Protein AF-Q4N112-F1 (afdb_monomer)

Sequence (250 aa):
MSFVDTLLSTSRLVQRRVKLCTCTGLERQLLNELESLSLKFNLVSRGKSYVDILTGLDTIWSIIQNSRICRQLYIHVLDPFDAENPKHFVNRLNQADWASFIPFSHKLPPPTIKVLSSNSKLYHTGMVRNMVERVINSHCYRYKKMQGDELPSFMKNRGYIPLCPKITVDINNNNCQVLADASGDLSERPWNKLSIMDDRMVSSASSAVIQELITGDALSDSSQTIFFLSLKTKMQFIQIKQIRNLGMLK

Structure (mmCIF, N/CA/C/O backbone):
data_AF-Q4N112-F1
#
_entry.id   AF-Q4N112-F1
#
loop_
_atom_site.group_PDB
_atom_site.id
_atom_site.type_symbol
_atom_site.label_atom_id
_atom_site.label_alt_id
_atom_site.label_comp_id
_atom_site.label_asym_id
_atom_site.label_entity_id
_atom_site.label_seq_id
_atom_site.pdbx_PDB_ins_code
_atom_site.Cartn_x
_atom_site.Cartn_y
_atom_site.Cartn_z
_atom_site.occupancy
_atom_site.B_iso_or_equiv
_atom_site.auth_seq_id
_atom_site.auth_comp_id
_atom_site.auth_asym_id
_atom_site.auth_atom_id
_atom_site.pdbx_PDB_model_num
ATOM 1 N N . MET A 1 1 ? -30.011 7.097 17.296 1.00 44.25 1 MET A N 1
ATOM 2 C CA . MET A 1 1 ? -28.828 6.587 16.570 1.00 44.25 1 MET A CA 1
ATOM 3 C C . MET A 1 1 ? -27.962 7.774 16.216 1.00 44.25 1 MET A C 1
ATOM 5 O O . MET A 1 1 ? -28.463 8.683 15.565 1.00 44.25 1 MET A O 1
ATOM 9 N N . SER A 1 2 ? -26.731 7.832 16.721 1.00 49.22 2 SER A N 1
ATOM 10 C CA . SER A 1 2 ? -25.834 8.946 16.411 1.00 49.22 2 SER A CA 1
ATOM 11 C C . SER A 1 2 ? -25.287 8.803 14.985 1.00 49.22 2 SER A C 1
ATOM 13 O O . SER A 1 2 ? -25.145 7.694 14.477 1.00 49.22 2 SER A O 1
ATOM 15 N N . PHE A 1 3 ? -24.946 9.914 14.329 1.00 43.59 3 PHE A N 1
ATOM 16 C CA . PHE A 1 3 ? -24.266 9.914 13.023 1.00 43.59 3 PHE A CA 1
ATOM 17 C C . PHE A 1 3 ? -22.982 9.059 13.030 1.00 43.59 3 PHE A C 1
ATOM 19 O O . PHE A 1 3 ? -22.629 8.440 12.028 1.00 43.59 3 PHE A O 1
ATOM 26 N N . VAL A 1 4 ? -22.323 8.973 14.190 1.00 49.78 4 VAL A N 1
ATOM 27 C CA . VAL A 1 4 ? -21.153 8.122 14.428 1.00 49.78 4 VAL A CA 1
ATOM 28 C C . VAL A 1 4 ? -21.524 6.640 14.363 1.00 49.78 4 VAL A C 1
ATOM 30 O O . VAL A 1 4 ? -20.800 5.877 13.736 1.00 49.78 4 VAL A O 1
ATOM 33 N N . ASP A 1 5 ? -22.670 6.237 14.915 1.00 36.91 5 ASP A N 1
ATOM 34 C CA . ASP A 1 5 ? -23.149 4.851 14.827 1.00 36.91 5 ASP A CA 1
ATOM 35 C C . ASP A 1 5 ? -23.453 4.466 13.377 1.00 36.91 5 ASP A C 1
ATOM 37 O O . ASP A 1 5 ? -23.119 3.363 12.952 1.00 36.91 5 ASP A O 1
ATOM 41 N N . THR A 1 6 ? -24.012 5.383 12.582 1.00 43.91 6 THR A N 1
ATOM 42 C CA . THR A 1 6 ? -24.278 5.156 11.154 1.00 43.91 6 THR A CA 1
ATOM 43 C C . THR A 1 6 ? -22.984 5.058 10.339 1.00 43.91 6 THR A C 1
ATOM 45 O O . THR A 1 6 ? -22.871 4.169 9.498 1.00 43.91 6 THR A O 1
ATOM 48 N N . LEU A 1 7 ? -21.982 5.905 10.615 1.00 50.12 7 LEU A N 1
ATOM 49 C CA . LEU A 1 7 ? -20.660 5.848 9.971 1.00 50.12 7 LEU A CA 1
ATOM 50 C C . LEU A 1 7 ? -19.848 4.609 10.369 1.00 50.12 7 LEU A C 1
ATOM 52 O O . LEU A 1 7 ? -19.175 4.015 9.531 1.00 50.12 7 LEU A O 1
ATOM 56 N N . LEU A 1 8 ? -19.906 4.196 11.635 1.00 46.56 8 LEU A N 1
ATOM 57 C CA . LEU A 1 8 ? -19.275 2.961 12.102 1.00 46.56 8 LEU A CA 1
ATOM 58 C C . LEU A 1 8 ? -19.977 1.730 11.515 1.00 46.56 8 LEU A C 1
ATOM 60 O O . LEU A 1 8 ? -19.317 0.757 11.157 1.00 46.56 8 LEU A O 1
ATOM 64 N N . SER A 1 9 ? -21.299 1.786 11.348 1.00 43.44 9 SER A N 1
ATOM 65 C CA . SER A 1 9 ? -22.075 0.709 10.722 1.00 43.44 9 SER A CA 1
ATOM 66 C C . SER A 1 9 ? -21.781 0.570 9.226 1.00 43.44 9 SER A C 1
ATOM 68 O O . SER A 1 9 ? -21.636 -0.550 8.744 1.00 43.44 9 SER A O 1
ATOM 70 N N . THR A 1 10 ? -21.623 1.672 8.483 1.00 52.41 10 THR A N 1
ATOM 71 C CA . THR A 1 10 ? -21.215 1.625 7.067 1.00 52.41 10 THR A CA 1
ATOM 72 C C . THR A 1 10 ? -19.742 1.249 6.902 1.00 52.41 10 THR A C 1
ATOM 74 O O . THR A 1 10 ? -19.412 0.455 6.026 1.00 52.41 10 THR A O 1
ATOM 77 N N . SER A 1 11 ? -18.863 1.725 7.788 1.00 52.88 11 SER A N 1
ATOM 78 C CA . SER A 1 11 ? -17.439 1.354 7.859 1.00 52.88 11 SER A CA 1
ATOM 79 C C . SER A 1 11 ? -17.220 -0.160 8.013 1.00 52.88 11 SER A C 1
ATOM 81 O O . SER A 1 11 ? -16.341 -0.730 7.365 1.00 52.88 11 SER A O 1
ATOM 83 N N . ARG A 1 12 ? -18.070 -0.841 8.795 1.00 54.72 12 ARG A N 1
ATOM 84 C CA . ARG A 1 12 ? -18.035 -2.306 8.978 1.00 54.72 12 ARG A CA 1
ATOM 85 C C . ARG A 1 12 ? -18.360 -3.108 7.717 1.00 54.72 12 ARG A C 1
ATOM 87 O O . ARG A 1 12 ? -17.959 -4.265 7.626 1.00 54.72 12 ARG A O 1
ATOM 94 N N . LEU A 1 13 ? -19.073 -2.515 6.760 1.00 63.97 13 LEU A N 1
ATOM 95 C CA . LEU A 1 13 ? -19.434 -3.161 5.494 1.00 63.97 13 LEU A CA 1
ATOM 96 C C . LEU A 1 13 ? -18.374 -2.952 4.406 1.00 63.97 13 LEU A C 1
ATOM 98 O O . LEU A 1 13 ? -18.312 -3.728 3.453 1.00 63.97 13 LEU A O 1
ATOM 102 N N . VAL A 1 14 ? -17.528 -1.927 4.539 1.00 78.88 14 VAL A N 1
ATOM 103 C CA . VAL A 1 14 ? -16.486 -1.635 3.552 1.00 78.88 14 VAL A CA 1
ATOM 104 C C . VAL A 1 14 ? -15.296 -2.555 3.787 1.00 78.88 14 VAL A C 1
ATOM 106 O O . VAL A 1 14 ? -14.465 -2.334 4.670 1.00 78.88 14 VAL A O 1
ATOM 109 N N . GLN A 1 15 ? -15.194 -3.584 2.952 1.00 89.25 15 GLN A N 1
ATOM 110 C CA . GLN A 1 15 ? -13.982 -4.384 2.866 1.00 89.25 15 GLN A CA 1
ATOM 111 C C . GLN A 1 15 ? -12.907 -3.630 2.080 1.00 89.25 15 GLN A C 1
ATOM 113 O O . GLN A 1 15 ? -13.176 -2.981 1.068 1.00 89.25 15 GLN A O 1
ATOM 118 N N . ARG A 1 16 ? -11.669 -3.717 2.553 1.00 92.06 16 ARG A N 1
ATOM 119 C CA . ARG A 1 16 ? -10.483 -3.161 1.910 1.00 92.06 16 ARG A CA 1
ATOM 120 C C . ARG A 1 16 ? -9.513 -4.294 1.620 1.00 92.06 16 ARG A C 1
ATOM 122 O O . ARG A 1 16 ? -9.333 -5.194 2.443 1.00 92.06 16 ARG A O 1
ATOM 129 N N . ARG A 1 17 ? -8.882 -4.245 0.448 1.00 95.56 17 ARG A N 1
ATOM 130 C CA . ARG A 1 17 ? -7.749 -5.112 0.133 1.00 95.56 17 ARG A CA 1
ATOM 131 C C . ARG A 1 17 ? -6.506 -4.548 0.815 1.00 95.56 17 ARG A C 1
ATOM 133 O O . ARG A 1 17 ? -6.175 -3.374 0.649 1.00 95.56 17 ARG A O 1
ATOM 140 N N . VAL A 1 18 ? -5.834 -5.385 1.588 1.00 96.31 18 VAL A N 1
ATOM 141 C CA . VAL A 1 18 ? -4.743 -5.008 2.481 1.00 96.31 18 VAL A CA 1
ATOM 142 C C . VAL A 1 18 ? -3.553 -5.911 2.219 1.00 96.31 18 VAL A C 1
ATOM 144 O O . VAL A 1 18 ? -3.703 -7.129 2.205 1.00 96.31 18 VAL A O 1
ATOM 147 N N . LYS A 1 19 ? -2.378 -5.309 2.054 1.00 97.31 19 LYS A N 1
ATOM 148 C CA . LYS A 1 19 ? -1.097 -5.997 1.916 1.00 97.31 19 LYS A CA 1
ATOM 149 C C . LYS A 1 19 ? -0.356 -5.949 3.244 1.00 97.31 19 LYS A C 1
ATOM 151 O O . LYS A 1 19 ? 0.023 -4.876 3.716 1.00 97.31 19 LYS A O 1
ATOM 156 N N . LEU A 1 20 ? -0.167 -7.117 3.841 1.00 96.88 20 LEU A N 1
ATOM 157 C CA . LEU A 1 20 ? 0.557 -7.321 5.088 1.00 96.88 20 LEU A CA 1
ATOM 158 C C . LEU A 1 20 ? 1.980 -7.764 4.768 1.00 96.88 20 LEU A C 1
ATOM 160 O O . LEU A 1 20 ? 2.193 -8.855 4.242 1.00 96.88 20 LEU A O 1
ATOM 164 N N . CYS A 1 21 ? 2.958 -6.924 5.079 1.00 96.25 21 CYS A N 1
ATOM 165 C CA . CYS A 1 21 ? 4.369 -7.220 4.883 1.00 96.25 21 CYS A CA 1
ATOM 166 C C . CYS A 1 21 ? 4.941 -7.937 6.110 1.00 96.25 21 CYS A C 1
ATOM 168 O O . CYS A 1 21 ? 4.671 -7.564 7.251 1.00 96.25 21 CYS A O 1
ATOM 170 N N . THR A 1 22 ? 5.795 -8.929 5.886 1.00 94.88 22 THR A N 1
ATOM 171 C CA . THR A 1 22 ? 6.522 -9.656 6.934 1.00 94.88 22 THR A CA 1
ATOM 172 C C . THR A 1 22 ? 7.940 -9.997 6.464 1.00 94.88 22 THR A C 1
ATOM 174 O O . THR A 1 22 ? 8.375 -9.536 5.411 1.00 94.88 22 THR A O 1
ATOM 177 N N . CYS A 1 23 ? 8.721 -10.741 7.244 1.00 91.94 23 CYS A N 1
ATOM 178 C CA . CYS A 1 23 ? 10.005 -11.256 6.770 1.00 91.94 23 CYS A CA 1
ATOM 179 C C . CYS A 1 23 ? 9.777 -12.399 5.773 1.00 91.94 23 CYS A C 1
ATOM 181 O O . CYS A 1 23 ? 8.796 -13.132 5.866 1.00 91.94 23 CYS A O 1
ATOM 183 N N . THR A 1 24 ? 10.698 -12.571 4.823 1.00 92.19 24 THR A N 1
ATOM 184 C CA . THR A 1 24 ? 10.638 -13.716 3.900 1.00 92.19 24 THR A CA 1
ATOM 185 C C . THR A 1 24 ? 10.607 -15.022 4.696 1.00 92.19 24 THR A C 1
ATOM 187 O O . THR A 1 24 ? 11.461 -15.221 5.557 1.00 92.19 24 THR A O 1
ATOM 190 N N . GLY A 1 25 ? 9.652 -15.902 4.392 1.00 91.75 25 GLY A N 1
ATOM 191 C CA . GLY A 1 25 ? 9.504 -17.206 5.042 1.00 91.75 25 GLY A CA 1
ATOM 192 C C . GLY A 1 25 ? 8.595 -17.216 6.274 1.00 91.75 25 GLY A C 1
ATOM 193 O O . GLY A 1 25 ? 8.355 -18.293 6.812 1.00 91.75 25 GLY A O 1
ATOM 194 N N . LEU A 1 26 ? 8.078 -16.060 6.717 1.00 93.94 26 LEU A N 1
ATOM 195 C CA . LEU A 1 26 ? 7.145 -15.956 7.852 1.00 93.94 26 LEU A CA 1
ATOM 196 C C . LEU A 1 26 ? 5.676 -15.811 7.431 1.00 93.94 26 LEU A C 1
ATOM 198 O O . LEU A 1 26 ? 4.805 -15.542 8.256 1.00 93.94 26 LEU A O 1
ATOM 202 N N . GLU A 1 27 ? 5.370 -15.957 6.143 1.00 95.38 27 GLU A N 1
ATOM 203 C CA . GLU A 1 27 ? 4.033 -15.708 5.604 1.00 95.38 27 GLU A CA 1
ATOM 204 C C . GLU A 1 27 ? 3.003 -16.697 6.163 1.00 95.38 27 GLU A C 1
ATOM 206 O O . GLU A 1 27 ? 1.849 -16.337 6.386 1.00 95.38 27 GLU A O 1
ATOM 211 N N . ARG A 1 28 ? 3.421 -17.944 6.422 1.00 93.25 28 ARG A N 1
ATOM 212 C CA . ARG A 1 28 ? 2.565 -18.964 7.043 1.00 93.25 28 ARG A CA 1
ATOM 213 C C . ARG A 1 28 ? 2.283 -18.633 8.506 1.00 93.25 28 ARG A C 1
ATOM 215 O O . ARG A 1 28 ? 1.139 -18.717 8.932 1.00 93.25 28 ARG A O 1
ATOM 222 N N . GLN A 1 29 ? 3.303 -18.243 9.260 1.00 93.38 29 GLN A N 1
ATOM 223 C CA . GLN A 1 29 ? 3.165 -17.892 10.670 1.00 93.38 29 GLN A CA 1
ATOM 224 C C . GLN A 1 29 ? 2.305 -16.638 10.834 1.00 93.38 29 GLN A C 1
ATOM 226 O O . GLN A 1 29 ? 1.481 -16.590 11.741 1.00 93.38 29 GLN A O 1
ATOM 231 N N . LEU A 1 30 ? 2.423 -15.669 9.918 1.00 94.44 30 LEU A N 1
ATOM 232 C CA . LEU A 1 30 ? 1.521 -14.522 9.877 1.00 94.44 30 LEU A CA 1
ATOM 233 C C . LEU A 1 30 ? 0.066 -14.971 9.701 1.00 94.44 30 LEU A C 1
ATOM 235 O O . LEU A 1 30 ? -0.790 -14.532 10.454 1.00 94.44 30 LEU A O 1
ATOM 239 N N . LEU A 1 31 ? -0.226 -15.867 8.752 1.00 93.81 31 LEU A N 1
ATOM 240 C CA . LEU A 1 31 ? -1.585 -16.391 8.566 1.00 93.81 31 LEU A CA 1
ATOM 241 C C . LEU A 1 31 ? -2.109 -17.108 9.818 1.00 93.81 31 LEU A C 1
ATOM 243 O O . LEU A 1 31 ? -3.214 -16.807 10.261 1.00 93.81 31 LEU A O 1
ATOM 247 N N . ASN A 1 32 ? -1.293 -17.968 10.433 1.00 92.00 32 ASN A N 1
ATOM 248 C CA . ASN A 1 32 ? -1.647 -18.640 11.685 1.00 92.00 32 ASN A CA 1
ATOM 249 C C . ASN A 1 32 ? -1.926 -17.630 12.816 1.00 92.00 32 ASN A C 1
ATOM 251 O O . ASN A 1 32 ? -2.848 -17.816 13.607 1.00 92.00 32 ASN A O 1
ATOM 255 N N . GLU A 1 33 ? -1.143 -16.547 12.904 1.00 92.31 33 GLU A N 1
ATOM 256 C CA . GLU A 1 33 ? -1.384 -15.458 13.855 1.00 92.31 33 GLU A CA 1
ATOM 257 C C . GLU A 1 33 ? -2.741 -14.789 13.589 1.00 92.31 33 GLU A C 1
ATOM 259 O O . GLU A 1 33 ? -3.530 -14.626 14.520 1.00 92.31 33 GLU A O 1
ATOM 264 N N . LEU A 1 34 ? -3.060 -14.459 12.334 1.00 92.31 34 LEU A N 1
ATOM 265 C CA . LEU A 1 34 ? -4.346 -13.850 11.977 1.00 92.31 34 LEU A CA 1
ATOM 266 C C . LEU A 1 34 ? -5.540 -14.755 12.315 1.00 92.31 34 LEU A C 1
ATOM 268 O O . LEU A 1 34 ? -6.551 -14.269 12.825 1.00 92.31 34 LEU A O 1
ATOM 272 N N . GLU A 1 35 ? -5.416 -16.060 12.069 1.00 90.06 35 GLU A N 1
ATOM 273 C CA . GLU A 1 35 ? -6.422 -17.061 12.439 1.00 90.06 35 GLU A CA 1
ATOM 274 C C . GLU A 1 35 ? -6.573 -17.164 13.963 1.00 90.06 35 GLU A C 1
ATOM 276 O O . GLU A 1 35 ? -7.692 -17.163 14.475 1.00 90.06 35 GLU A O 1
ATOM 281 N N . SER A 1 36 ? -5.462 -17.154 14.710 1.00 86.31 36 SER A N 1
ATOM 282 C CA . SER A 1 36 ? -5.480 -17.192 16.181 1.00 86.31 36 SER A CA 1
ATOM 283 C C . SER A 1 36 ? -6.151 -15.965 16.810 1.00 86.31 36 SER A C 1
ATOM 285 O O . SER A 1 36 ? -6.804 -16.068 17.848 1.00 86.31 36 SER A O 1
ATOM 287 N N . LEU A 1 37 ? -6.065 -14.809 16.144 1.00 81.62 37 LEU A N 1
ATOM 288 C CA . LEU A 1 37 ? -6.761 -13.581 16.530 1.00 81.62 37 LEU A CA 1
ATOM 289 C C . LEU A 1 37 ? -8.265 -13.618 16.185 1.00 81.62 37 LEU A C 1
ATOM 291 O O . LEU A 1 37 ? -8.964 -12.629 16.406 1.00 81.62 37 LEU A O 1
ATOM 295 N N . SER A 1 38 ? -8.773 -14.745 15.662 1.00 77.75 38 SER A N 1
ATOM 296 C CA . SER A 1 38 ? -10.173 -14.956 15.259 1.00 77.75 38 SER A CA 1
ATOM 297 C C . SER A 1 38 ? -10.681 -13.883 14.291 1.00 77.75 38 SER A C 1
ATOM 299 O O . SER A 1 38 ? -11.842 -13.463 14.329 1.00 77.75 38 SER A O 1
ATOM 301 N N . LEU A 1 39 ? -9.787 -13.397 13.430 1.00 78.75 39 LEU A N 1
ATOM 302 C CA . LEU A 1 39 ? -10.082 -12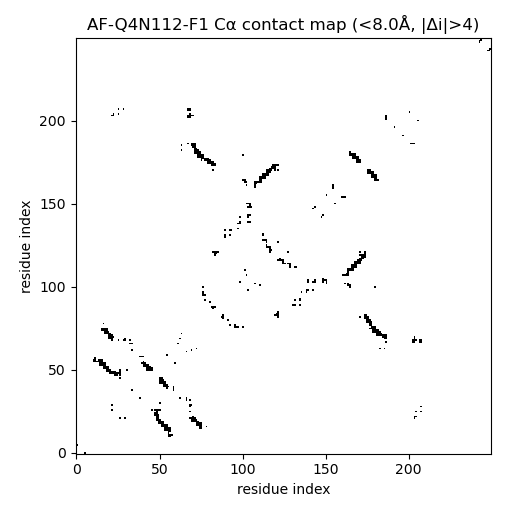.320 12.500 1.00 78.75 39 LEU A CA 1
ATOM 303 C C . LEU A 1 39 ? -10.813 -12.865 11.276 1.00 78.75 39 LEU A C 1
ATOM 305 O O . LEU A 1 39 ? -10.413 -13.860 10.681 1.00 78.75 39 LEU A O 1
ATOM 309 N N . LYS A 1 40 ? -11.877 -12.175 10.857 1.00 87.31 40 LYS A N 1
ATOM 310 C CA . LYS A 1 40 ? -12.573 -12.488 9.606 1.00 87.31 40 LYS A CA 1
ATOM 311 C C . LYS A 1 40 ? -11.824 -11.846 8.442 1.00 87.31 40 LYS A C 1
ATOM 313 O O . LYS A 1 40 ? -11.823 -10.622 8.291 1.00 87.31 40 LYS A O 1
ATOM 318 N N . PHE A 1 41 ? -11.197 -12.662 7.606 1.00 91.75 41 PHE A N 1
ATOM 319 C CA . PHE A 1 41 ? -10.522 -12.201 6.398 1.00 91.75 41 PHE A CA 1
ATOM 320 C C . PHE A 1 41 ? -10.631 -13.240 5.284 1.00 91.75 41 PHE A C 1
ATOM 322 O O . PHE A 1 41 ? -10.757 -14.432 5.546 1.00 91.75 41 PHE A O 1
ATOM 329 N N . ASN A 1 42 ? -10.551 -12.774 4.039 1.00 93.69 42 ASN A N 1
ATOM 330 C CA . ASN A 1 42 ? -10.395 -13.638 2.874 1.00 93.69 42 ASN A CA 1
ATOM 331 C C . ASN A 1 42 ? -8.971 -13.489 2.344 1.00 93.69 42 ASN A C 1
ATOM 333 O O . ASN A 1 42 ? -8.532 -12.372 2.063 1.00 93.69 42 ASN A O 1
ATOM 337 N N . LEU A 1 43 ? -8.246 -14.596 2.199 1.00 95.56 43 LEU A N 1
ATOM 338 C CA . LEU A 1 43 ? -6.930 -14.590 1.565 1.00 95.56 43 LEU A CA 1
ATOM 339 C C . LEU A 1 43 ? -7.085 -14.307 0.064 1.00 95.56 43 LEU A C 1
ATOM 341 O O . LEU A 1 43 ? -7.796 -15.028 -0.629 1.00 95.56 43 LEU A O 1
ATOM 345 N N . VAL A 1 44 ? -6.413 -13.268 -0.436 1.00 95.38 44 VAL A N 1
ATOM 346 C CA . VAL A 1 44 ? -6.443 -12.881 -1.857 1.00 95.38 44 VAL A CA 1
ATOM 347 C C . VAL A 1 44 ? -5.221 -13.427 -2.581 1.00 95.38 44 VAL A C 1
ATOM 349 O O . VAL A 1 44 ? -5.337 -14.061 -3.625 1.00 95.38 44 VAL A O 1
ATOM 352 N N . SER A 1 45 ? -4.032 -13.185 -2.031 1.00 94.25 45 SER A N 1
ATOM 353 C CA . SER A 1 45 ? -2.787 -13.714 -2.586 1.00 94.25 45 SER A CA 1
ATOM 354 C C . SER A 1 45 ? -1.692 -13.778 -1.532 1.00 94.25 45 SER A C 1
ATOM 356 O O . SER A 1 45 ? -1.743 -13.091 -0.517 1.00 94.25 45 SER A O 1
ATOM 358 N N . ARG A 1 46 ? -0.668 -14.586 -1.789 1.00 93.94 46 ARG A N 1
ATOM 359 C CA . ARG A 1 46 ? 0.541 -14.672 -0.970 1.00 93.94 46 ARG A CA 1
ATOM 360 C C . ARG A 1 46 ? 1.747 -14.568 -1.886 1.00 93.94 46 ARG A C 1
ATOM 362 O O . ARG A 1 46 ? 1.777 -15.221 -2.927 1.00 93.94 46 ARG A O 1
ATOM 369 N N . GLY A 1 47 ? 2.743 -13.794 -1.484 1.00 91.31 47 GLY A N 1
ATOM 370 C CA . GLY A 1 47 ? 4.012 -13.720 -2.193 1.00 91.31 47 GLY A CA 1
ATOM 371 C C . GLY A 1 47 ? 5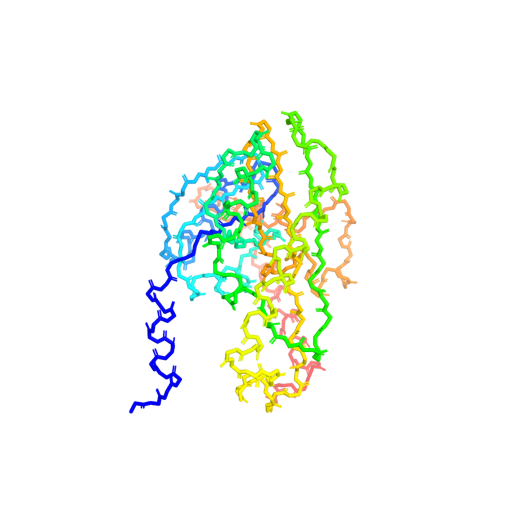.187 -13.733 -1.233 1.00 91.31 47 GLY A C 1
ATOM 372 O O . GLY A 1 47 ? 5.031 -13.938 -0.033 1.00 91.31 47 GLY A O 1
ATOM 373 N N . LYS A 1 48 ? 6.387 -13.520 -1.768 1.00 92.62 48 LYS A N 1
ATOM 374 C CA . LYS A 1 48 ? 7.591 -13.439 -0.943 1.00 92.62 48 LYS A CA 1
ATOM 375 C C . LYS A 1 48 ? 7.474 -12.235 -0.012 1.00 92.62 48 LYS A C 1
ATOM 377 O O . LYS A 1 48 ? 7.332 -11.114 -0.497 1.00 92.62 48 LYS A O 1
ATOM 382 N N . SER A 1 49 ? 7.577 -12.450 1.294 1.00 93.81 49 SER A N 1
ATOM 383 C CA . SER A 1 49 ? 7.496 -11.442 2.359 1.00 93.81 49 SER A CA 1
ATOM 384 C C . SER A 1 49 ? 6.166 -10.687 2.484 1.00 93.81 49 SER A C 1
ATOM 386 O O . SER A 1 49 ? 6.128 -9.641 3.132 1.00 93.81 49 SER A O 1
ATOM 388 N N . TYR A 1 50 ? 5.067 -11.180 1.900 1.00 96.06 50 TYR A N 1
ATOM 389 C CA . TYR A 1 50 ? 3.761 -10.546 2.095 1.00 96.06 50 TYR A CA 1
ATOM 390 C C . TYR A 1 50 ? 2.566 -11.496 1.956 1.00 96.06 50 TYR A C 1
ATOM 392 O O . TYR A 1 50 ? 2.621 -12.527 1.280 1.00 96.06 50 TYR A O 1
ATOM 400 N N . VAL A 1 51 ? 1.454 -11.077 2.555 1.00 97.06 51 VAL A N 1
ATOM 401 C CA . VAL A 1 51 ? 0.127 -11.681 2.423 1.00 97.06 51 VAL A CA 1
ATOM 402 C C . VAL A 1 51 ? -0.877 -10.579 2.082 1.00 97.06 51 VAL A C 1
ATOM 404 O O . VAL A 1 51 ? -0.966 -9.587 2.800 1.00 97.06 51 VAL A O 1
ATOM 407 N N . ASP A 1 52 ? -1.645 -10.759 1.011 1.00 96.69 52 ASP A N 1
ATOM 408 C CA . ASP A 1 52 ? -2.768 -9.888 0.663 1.00 96.69 52 ASP A CA 1
ATOM 409 C C . ASP A 1 52 ? -4.073 -10.511 1.153 1.00 96.69 52 ASP A C 1
ATOM 411 O O . ASP A 1 52 ? -4.405 -11.645 0.795 1.00 96.69 52 ASP A O 1
ATOM 415 N N . ILE A 1 53 ? -4.850 -9.742 1.906 1.00 96.31 53 ILE A N 1
ATOM 416 C CA . ILE A 1 53 ? -6.160 -10.146 2.414 1.00 96.31 53 ILE A CA 1
ATOM 417 C C . ILE A 1 53 ? -7.230 -9.119 2.049 1.00 96.31 53 ILE A C 1
ATOM 419 O O . ILE A 1 53 ? -6.943 -7.942 1.838 1.00 96.31 53 ILE A O 1
ATOM 423 N N . LEU A 1 54 ? -8.481 -9.557 2.012 1.00 95.44 54 LEU A N 1
ATOM 424 C CA . LEU A 1 54 ? -9.657 -8.700 1.944 1.00 95.44 54 LEU A CA 1
ATOM 425 C C . LEU A 1 54 ? -10.357 -8.745 3.302 1.00 95.44 54 LEU A C 1
ATOM 427 O O . LEU A 1 54 ? -10.729 -9.822 3.777 1.00 95.44 54 LEU A O 1
ATOM 431 N N . THR A 1 55 ? -10.494 -7.592 3.956 1.00 93.56 55 THR A N 1
ATOM 432 C CA . THR A 1 55 ? -11.039 -7.528 5.317 1.00 93.56 55 THR A CA 1
ATOM 433 C C . THR A 1 55 ? -11.630 -6.155 5.659 1.00 93.56 55 THR A C 1
ATOM 435 O O . THR A 1 55 ? -11.451 -5.194 4.914 1.00 93.56 55 THR A O 1
ATOM 438 N N . GLY A 1 56 ? -12.375 -6.062 6.762 1.00 91.38 56 GLY A N 1
ATOM 439 C CA . GLY A 1 56 ? -12.986 -4.821 7.247 1.00 91.38 56 GLY A CA 1
ATOM 440 C C . GLY A 1 56 ? -12.054 -3.985 8.131 1.00 91.38 56 GLY A C 1
ATOM 441 O O . GLY A 1 56 ? -11.007 -4.448 8.588 1.00 91.38 56 GLY A O 1
ATOM 442 N N . LEU A 1 57 ? -12.460 -2.746 8.417 1.00 89.00 57 LEU A N 1
ATOM 443 C CA . LEU A 1 57 ? -11.663 -1.799 9.209 1.00 89.00 57 LEU A CA 1
ATOM 444 C C . LEU A 1 57 ? -11.400 -2.266 10.652 1.00 89.00 57 LEU A C 1
ATOM 446 O O . LEU A 1 57 ? -10.289 -2.083 11.145 1.00 89.00 57 LEU A O 1
ATOM 450 N N . ASP A 1 58 ? -12.362 -2.935 11.296 1.00 89.00 58 ASP A N 1
ATOM 451 C CA . ASP A 1 58 ? -12.193 -3.487 12.653 1.00 89.00 58 ASP A CA 1
ATOM 452 C C . ASP A 1 58 ? -11.045 -4.514 12.704 1.00 89.00 58 ASP A C 1
ATOM 454 O O . ASP A 1 58 ? -10.224 -4.523 13.624 1.00 89.00 58 ASP A O 1
ATOM 458 N N . THR A 1 59 ? -10.935 -5.347 11.667 1.00 91.38 59 THR A N 1
ATOM 459 C CA . THR A 1 59 ? -9.854 -6.326 11.535 1.00 91.38 59 THR A CA 1
ATOM 460 C C . THR A 1 59 ? -8.518 -5.657 11.245 1.00 91.38 59 THR A C 1
ATOM 462 O O . THR A 1 59 ? -7.529 -6.015 11.876 1.00 91.38 59 THR A O 1
ATOM 465 N N . ILE A 1 60 ? -8.478 -4.653 10.360 1.00 93.19 60 ILE A N 1
ATOM 466 C CA . ILE A 1 60 ? -7.260 -3.863 10.103 1.00 93.19 60 ILE A CA 1
ATOM 467 C C . ILE A 1 60 ? -6.726 -3.280 11.412 1.00 93.19 60 ILE A C 1
ATOM 469 O O . ILE A 1 60 ? -5.532 -3.377 11.695 1.00 93.19 60 ILE A O 1
ATOM 473 N N . TRP A 1 61 ? -7.615 -2.724 12.235 1.00 91.12 61 TRP A N 1
ATOM 474 C CA . TRP A 1 61 ? -7.228 -2.123 13.504 1.00 91.12 61 TRP A CA 1
ATOM 475 C C . TRP A 1 61 ? -6.718 -3.148 14.514 1.00 91.12 61 TRP A C 1
ATOM 477 O O . TRP A 1 61 ? -5.693 -2.917 15.157 1.00 91.12 61 TRP A O 1
ATOM 487 N N . SER A 1 62 ? -7.355 -4.319 14.581 1.00 92.38 62 SER A N 1
ATOM 488 C CA . SER A 1 62 ? -6.861 -5.427 15.400 1.00 92.38 62 SER A CA 1
ATOM 489 C C . SER A 1 62 ? -5.473 -5.904 14.957 1.00 92.38 62 SER A C 1
ATOM 491 O O . SER A 1 62 ? -4.611 -6.129 15.804 1.00 92.38 62 SER A O 1
ATOM 493 N N . ILE A 1 63 ? -5.207 -5.989 13.648 1.00 93.62 63 ILE A N 1
ATOM 494 C CA . ILE A 1 63 ? -3.887 -6.377 13.125 1.00 93.62 63 ILE A CA 1
ATOM 495 C C . ILE A 1 63 ? -2.822 -5.363 13.545 1.00 93.62 63 ILE A C 1
ATOM 497 O O . ILE A 1 63 ? -1.789 -5.759 14.079 1.00 93.62 63 ILE A O 1
ATOM 501 N N . ILE A 1 64 ? -3.076 -4.065 13.349 1.00 92.75 64 ILE A N 1
ATOM 502 C CA . ILE A 1 64 ? -2.124 -2.993 13.691 1.00 92.75 64 ILE A CA 1
ATOM 503 C C . ILE A 1 64 ? -1.757 -3.031 15.181 1.00 92.75 64 ILE A C 1
ATOM 505 O O . ILE A 1 64 ? -0.596 -2.843 15.547 1.00 92.75 64 ILE A O 1
ATOM 509 N N . GLN A 1 65 ? -2.731 -3.306 16.049 1.00 89.75 65 GLN A N 1
ATOM 510 C CA . GLN A 1 65 ? -2.504 -3.352 17.491 1.00 89.75 65 GLN A CA 1
ATOM 511 C C . GLN A 1 65 ? -1.802 -4.641 17.934 1.00 89.75 65 GLN A C 1
ATOM 513 O O . GLN A 1 65 ? -0.850 -4.579 18.718 1.00 89.75 65 GLN A O 1
ATOM 518 N N . ASN A 1 66 ? -2.248 -5.790 17.421 1.00 91.12 66 ASN A N 1
ATOM 519 C CA . ASN A 1 66 ? -1.969 -7.091 18.029 1.00 91.12 66 ASN A CA 1
ATOM 520 C C . ASN A 1 66 ? -0.955 -7.950 17.269 1.00 91.12 66 ASN A C 1
ATOM 522 O O . ASN A 1 66 ? -0.321 -8.800 17.892 1.00 91.12 66 ASN A O 1
ATOM 526 N N . SER A 1 67 ? -0.777 -7.745 15.960 1.00 91.88 67 SER A N 1
ATOM 527 C CA . SER A 1 67 ? 0.143 -8.573 15.176 1.00 91.88 67 SER A CA 1
ATOM 528 C C . SER A 1 67 ? 1.593 -8.316 15.579 1.00 91.88 67 SER A C 1
ATOM 530 O O . SER A 1 67 ? 2.058 -7.174 15.627 1.00 91.88 67 SER A O 1
ATOM 532 N N . ARG A 1 68 ? 2.318 -9.395 15.871 1.00 90.19 68 ARG A N 1
ATOM 533 C CA . ARG A 1 68 ? 3.750 -9.393 16.188 1.00 90.19 68 ARG A CA 1
ATOM 534 C C . ARG A 1 68 ? 4.601 -9.778 14.983 1.00 90.19 68 ARG A C 1
ATOM 536 O O . ARG A 1 68 ? 5.783 -9.446 14.954 1.00 90.19 68 ARG A O 1
ATOM 543 N N . ILE A 1 69 ? 4.016 -10.460 13.999 1.00 92.69 69 ILE A N 1
ATOM 544 C CA . ILE A 1 69 ? 4.721 -10.927 12.798 1.00 92.69 69 ILE A CA 1
ATOM 545 C C . ILE A 1 69 ? 4.622 -9.915 11.648 1.00 92.69 69 ILE A C 1
ATOM 547 O O . ILE A 1 69 ? 5.557 -9.797 10.844 1.00 92.69 69 ILE A O 1
ATOM 551 N N . CYS A 1 70 ? 3.517 -9.172 11.553 1.00 94.38 70 CYS A N 1
ATOM 552 C CA . CYS A 1 70 ? 3.353 -8.121 10.556 1.00 94.38 70 CYS A CA 1
ATOM 553 C C . CYS A 1 70 ? 4.315 -6.962 10.844 1.00 94.38 70 CYS A C 1
ATOM 555 O O . CYS A 1 70 ? 4.362 -6.426 11.949 1.00 94.38 70 CYS A O 1
ATOM 557 N N . ARG A 1 71 ? 5.083 -6.567 9.828 1.00 93.62 71 ARG A N 1
ATOM 558 C CA . ARG A 1 71 ? 6.028 -5.446 9.890 1.00 93.62 71 ARG A CA 1
ATOM 559 C C . ARG A 1 71 ? 5.430 -4.151 9.383 1.00 93.62 71 ARG A C 1
ATOM 561 O O . ARG A 1 71 ? 5.781 -3.088 9.868 1.00 93.62 71 ARG A O 1
ATOM 568 N N . GLN A 1 72 ? 4.573 -4.232 8.379 1.00 95.06 72 GLN A N 1
ATOM 569 C CA . GLN A 1 72 ? 3.946 -3.057 7.802 1.00 95.06 72 GLN A CA 1
ATOM 570 C C . GLN A 1 72 ? 2.662 -3.459 7.095 1.00 95.06 72 GLN A C 1
ATOM 572 O O . GLN A 1 72 ? 2.593 -4.518 6.474 1.00 95.06 72 GLN A O 1
ATOM 577 N N . LEU A 1 73 ? 1.661 -2.596 7.176 1.00 96.06 73 LEU A N 1
ATOM 578 C CA . LEU A 1 73 ? 0.353 -2.777 6.585 1.00 96.06 73 LEU A CA 1
ATOM 579 C C . LEU A 1 73 ? 0.096 -1.652 5.589 1.00 96.06 73 LEU A C 1
ATOM 581 O O . LEU A 1 73 ? 0.143 -0.466 5.922 1.00 96.06 73 LEU A O 1
ATOM 585 N N . TYR A 1 74 ? -0.225 -2.050 4.366 1.00 97.00 74 TYR A N 1
ATOM 586 C CA . TYR A 1 74 ? -0.644 -1.149 3.307 1.00 97.00 74 TYR A CA 1
ATOM 587 C C . TYR A 1 74 ? -2.079 -1.443 2.902 1.00 97.00 74 TYR A C 1
ATOM 589 O O . TYR A 1 74 ? -2.481 -2.602 2.814 1.00 97.00 74 TYR A O 1
ATOM 597 N N . ILE A 1 75 ? -2.836 -0.404 2.576 1.00 96.12 75 ILE A N 1
ATOM 598 C CA . ILE A 1 75 ? -4.153 -0.550 1.963 1.00 96.12 75 ILE A CA 1
ATOM 599 C C . ILE A 1 75 ? -4.018 -0.282 0.467 1.00 96.12 75 ILE A C 1
ATOM 601 O O . ILE A 1 75 ? -3.421 0.714 0.057 1.00 96.12 75 ILE A O 1
ATOM 605 N N . HIS A 1 76 ? -4.577 -1.163 -0.357 1.00 96.25 76 HIS A N 1
ATOM 606 C CA . HIS A 1 76 ? -4.659 -0.929 -1.791 1.00 96.25 76 HIS A CA 1
ATOM 607 C C . HIS A 1 76 ? -5.628 0.222 -2.070 1.00 96.25 76 HIS A C 1
ATOM 609 O O . HIS A 1 76 ? -6.805 0.160 -1.712 1.00 96.25 76 HIS A O 1
ATOM 615 N N . VAL A 1 77 ? -5.128 1.268 -2.727 1.00 95.62 77 VAL A N 1
ATOM 616 C CA . VAL A 1 77 ? -5.950 2.400 -3.184 1.00 95.62 77 VAL A CA 1
ATOM 617 C C . VAL A 1 77 ? -6.873 1.959 -4.322 1.00 95.62 77 VAL A C 1
ATOM 619 O O . VAL A 1 77 ? -8.015 2.401 -4.419 1.00 95.62 77 VAL A O 1
ATOM 622 N N . LEU A 1 78 ? -6.372 1.051 -5.160 1.00 94.56 78 LEU A N 1
ATOM 623 C CA . LEU A 1 78 ? -7.111 0.345 -6.193 1.00 94.56 78 LEU A CA 1
ATOM 624 C C . LEU A 1 78 ? -6.559 -1.073 -6.349 1.00 94.56 78 LEU A C 1
ATOM 626 O O . LEU A 1 78 ? -5.425 -1.357 -5.946 1.00 94.56 78 LEU A O 1
ATOM 630 N N . ASP A 1 79 ? -7.353 -1.950 -6.959 1.00 93.06 79 ASP A N 1
ATOM 631 C CA . ASP A 1 79 ? -6.883 -3.285 -7.311 1.00 93.06 79 ASP A CA 1
ATOM 632 C C . ASP A 1 79 ? -5.669 -3.217 -8.245 1.00 93.06 79 ASP A C 1
ATOM 634 O O . ASP A 1 79 ? -5.636 -2.348 -9.128 1.00 93.06 79 ASP A O 1
ATOM 638 N N . PRO A 1 80 ? -4.685 -4.125 -8.073 1.00 95.25 80 PRO A N 1
ATOM 639 C CA . PRO A 1 80 ? -3.541 -4.226 -8.965 1.00 95.25 80 PRO A CA 1
ATOM 640 C C . PRO A 1 80 ? -3.965 -4.312 -10.431 1.00 95.25 80 PRO A C 1
ATOM 642 O O . PRO A 1 80 ? -4.955 -4.966 -10.763 1.00 95.25 80 PRO A O 1
ATOM 645 N N . PHE A 1 81 ? -3.230 -3.635 -11.306 1.00 96.44 81 PHE A N 1
ATOM 646 C CA . PHE A 1 81 ? -3.593 -3.500 -12.713 1.00 96.44 81 PHE A CA 1
ATOM 647 C C . PHE A 1 81 ? -2.353 -3.408 -13.598 1.00 96.44 81 PHE A C 1
ATOM 649 O O . PHE A 1 81 ? -1.289 -2.985 -13.152 1.00 96.44 81 PHE A O 1
ATOM 656 N N . ASP A 1 82 ? -2.502 -3.753 -14.875 1.00 96.38 82 ASP A N 1
ATOM 657 C CA . ASP A 1 82 ? -1.421 -3.613 -15.846 1.00 96.38 82 ASP A CA 1
ATOM 658 C C . ASP A 1 82 ? -1.149 -2.137 -16.186 1.00 96.38 82 ASP A C 1
ATOM 660 O O . ASP A 1 82 ? -2.044 -1.370 -16.552 1.00 96.38 82 ASP A O 1
ATOM 664 N N . ALA A 1 83 ? 0.106 -1.727 -16.060 1.00 94.06 83 ALA A N 1
ATOM 665 C CA . ALA A 1 83 ? 0.580 -0.366 -16.249 1.00 94.06 83 ALA A CA 1
ATOM 666 C C . ALA A 1 83 ? 1.591 -0.274 -17.394 1.00 94.06 83 ALA A C 1
ATOM 668 O O . ALA A 1 83 ? 2.535 0.506 -17.335 1.00 94.06 83 ALA A O 1
ATOM 669 N N . GLU A 1 84 ? 1.398 -1.046 -18.462 1.00 91.25 84 GLU A N 1
ATOM 670 C CA . GLU A 1 84 ? 2.277 -0.996 -19.628 1.00 91.25 84 GLU A CA 1
ATOM 671 C C . GLU A 1 84 ? 2.273 0.386 -20.321 1.00 91.25 84 GLU A C 1
ATOM 673 O O . GLU A 1 84 ? 3.310 0.872 -20.778 1.00 91.25 84 GLU A O 1
ATOM 678 N N . ASN A 1 85 ? 1.108 1.043 -20.375 1.00 93.19 85 ASN A N 1
ATOM 679 C CA . ASN A 1 85 ? 0.905 2.317 -21.068 1.00 93.19 85 ASN A CA 1
ATOM 680 C C . ASN A 1 85 ? 0.676 3.483 -20.078 1.00 93.19 85 ASN A C 1
ATOM 682 O O . ASN A 1 85 ? -0.250 3.403 -19.264 1.00 93.19 85 ASN A O 1
ATOM 686 N N . PRO A 1 86 ? 1.406 4.617 -20.195 1.00 95.25 86 PRO A N 1
ATOM 687 C CA . PRO A 1 86 ? 1.194 5.811 -19.368 1.00 95.25 86 PRO A CA 1
ATOM 688 C C . PRO A 1 86 ? -0.255 6.319 -19.326 1.00 95.25 86 PRO A C 1
ATOM 690 O O . PRO A 1 86 ? -0.750 6.727 -18.277 1.00 95.25 86 PRO A O 1
ATOM 693 N N . LYS A 1 87 ? -0.959 6.294 -20.465 1.00 96.06 87 LYS A N 1
ATOM 694 C CA . LYS A 1 87 ? -2.352 6.748 -20.564 1.00 96.06 87 LYS A CA 1
ATOM 695 C C . LYS A 1 87 ? -3.287 5.811 -19.803 1.00 96.06 87 LYS A C 1
ATOM 697 O O . LYS A 1 87 ? -4.161 6.282 -19.080 1.00 96.06 87 LYS A O 1
ATOM 702 N N . HIS A 1 88 ? -3.085 4.499 -19.938 1.00 95.38 88 HIS A N 1
ATOM 703 C CA . HIS A 1 88 ? -3.848 3.505 -19.182 1.00 95.38 88 HIS A CA 1
ATOM 704 C C . HIS A 1 88 ? -3.595 3.654 -17.677 1.00 95.38 88 HIS A C 1
ATOM 706 O O . HIS A 1 88 ? -4.546 3.723 -16.903 1.00 95.38 88 HIS A O 1
ATOM 712 N N . PHE A 1 89 ? -2.331 3.823 -17.282 1.00 97.31 89 PHE A N 1
ATOM 713 C CA . PHE A 1 89 ? -1.936 4.080 -15.901 1.00 97.31 89 PHE A CA 1
ATOM 714 C C . PHE A 1 89 ? -2.670 5.288 -15.303 1.00 97.31 89 PHE A C 1
ATOM 716 O O . PHE A 1 89 ? -3.353 5.155 -14.290 1.00 97.31 89 PHE A O 1
ATOM 723 N N . VAL A 1 90 ? -2.626 6.446 -15.968 1.00 97.44 90 VAL A N 1
ATOM 724 C CA . VAL A 1 90 ? -3.329 7.657 -15.508 1.00 97.44 90 VAL A CA 1
ATOM 725 C C . VAL A 1 90 ? -4.846 7.453 -15.452 1.00 97.44 90 VAL A C 1
ATOM 727 O O . VAL A 1 90 ? -5.487 7.887 -14.495 1.00 97.44 90 VAL A O 1
ATOM 730 N N . ASN A 1 91 ? -5.439 6.773 -16.436 1.00 96.75 91 ASN A N 1
ATOM 731 C CA . ASN A 1 91 ? -6.874 6.482 -16.435 1.00 96.75 91 ASN A CA 1
ATOM 732 C C . ASN A 1 91 ? -7.283 5.625 -15.231 1.00 96.75 91 ASN A C 1
ATOM 734 O O . ASN A 1 91 ? -8.284 5.930 -14.586 1.00 96.75 91 ASN A O 1
ATOM 738 N N . ARG A 1 92 ? -6.495 4.598 -14.895 1.00 97.12 92 ARG A N 1
ATOM 739 C CA . ARG A 1 92 ? -6.729 3.748 -13.721 1.00 97.12 92 ARG A CA 1
ATOM 740 C C . ARG A 1 92 ? -6.597 4.528 -12.417 1.00 97.12 92 ARG A C 1
ATOM 742 O O . ARG A 1 92 ? -7.457 4.400 -11.553 1.00 97.12 92 ARG A O 1
ATOM 749 N N . LEU A 1 93 ? -5.600 5.406 -12.298 1.00 96.88 93 LEU A N 1
ATOM 750 C CA . LEU A 1 93 ? -5.465 6.272 -11.123 1.00 96.88 93 LEU A CA 1
ATOM 751 C C . LEU A 1 93 ? -6.646 7.242 -10.960 1.00 96.88 93 LEU A C 1
ATOM 753 O O . LEU A 1 93 ? -7.079 7.480 -9.838 1.00 96.88 93 LEU A O 1
ATOM 757 N N . ASN A 1 94 ? -7.189 7.791 -12.051 1.00 96.19 94 ASN A N 1
ATOM 758 C CA . ASN A 1 94 ? -8.343 8.701 -11.996 1.00 96.19 94 ASN A CA 1
ATOM 759 C C . ASN A 1 94 ? -9.648 8.019 -11.544 1.00 96.19 94 ASN A C 1
ATOM 761 O O . ASN A 1 94 ? -10.584 8.708 -11.140 1.00 96.19 94 ASN A O 1
ATOM 765 N N . GLN A 1 95 ? -9.730 6.689 -11.630 1.00 94.25 95 GLN A N 1
ATOM 766 C CA . GLN A 1 95 ? -10.887 5.911 -11.172 1.00 94.25 95 GLN A CA 1
ATOM 767 C C . GLN A 1 95 ? -10.865 5.650 -9.661 1.00 94.25 95 GLN A C 1
ATOM 769 O O . GLN A 1 95 ? -11.872 5.218 -9.107 1.00 94.25 95 GLN A O 1
ATOM 774 N N . ALA A 1 96 ? -9.734 5.882 -8.993 1.00 93.25 96 ALA A N 1
ATOM 775 C CA . ALA A 1 96 ? -9.609 5.604 -7.573 1.00 93.25 96 ALA A CA 1
ATOM 776 C C . ALA A 1 96 ? -10.325 6.649 -6.707 1.00 93.25 96 ALA A C 1
ATOM 778 O O . ALA A 1 96 ? -10.307 7.853 -6.986 1.00 93.25 96 ALA A O 1
ATOM 779 N N . ASP A 1 97 ? -10.894 6.185 -5.595 1.00 89.50 97 ASP A N 1
ATOM 780 C CA . ASP A 1 97 ? -11.474 7.050 -4.572 1.00 89.50 97 ASP A CA 1
ATOM 781 C C . ASP A 1 97 ? -10.387 7.587 -3.631 1.00 89.50 97 ASP A C 1
ATOM 783 O O . ASP A 1 97 ? -10.230 7.151 -2.493 1.00 89.50 97 ASP A O 1
ATOM 787 N N . TRP A 1 98 ? -9.590 8.537 -4.120 1.00 91.19 98 TRP A N 1
ATOM 788 C CA . TRP A 1 98 ? -8.490 9.124 -3.349 1.00 91.19 98 TRP A CA 1
ATOM 789 C C . TRP A 1 98 ? -8.938 9.804 -2.050 1.00 91.19 98 TRP A C 1
ATOM 791 O O . TRP A 1 98 ? -8.169 9.825 -1.090 1.00 91.19 98 TRP A O 1
ATOM 801 N N . ALA A 1 99 ? -10.170 10.320 -1.996 1.00 86.25 99 ALA A N 1
ATOM 802 C CA . ALA A 1 99 ? -10.708 10.997 -0.816 1.00 86.25 99 ALA A CA 1
ATOM 803 C C . ALA A 1 99 ? -10.946 10.030 0.359 1.00 86.25 99 ALA A C 1
ATOM 805 O O . ALA A 1 99 ? -10.883 10.449 1.512 1.00 86.25 99 ALA A O 1
ATOM 806 N N . SER A 1 100 ? -11.144 8.733 0.084 1.00 84.31 100 SER A N 1
ATOM 807 C CA . SER A 1 100 ? -11.195 7.685 1.116 1.00 84.31 100 SER A CA 1
ATOM 808 C C . SER A 1 100 ? -9.870 7.497 1.866 1.00 84.31 100 SER A C 1
ATOM 810 O O . SER A 1 100 ? -9.868 6.918 2.951 1.00 84.31 100 SER A O 1
ATOM 812 N N . PHE A 1 101 ? -8.745 7.921 1.284 1.00 87.44 101 PHE A N 1
ATOM 813 C CA . PHE A 1 101 ? -7.406 7.649 1.815 1.00 87.44 101 PHE A CA 1
ATOM 814 C C . PHE A 1 101 ? -6.662 8.922 2.210 1.00 87.44 101 PHE A C 1
ATOM 816 O O . PHE A 1 101 ? -5.951 8.934 3.210 1.00 87.44 101 PHE A O 1
ATOM 823 N N . ILE A 1 102 ? -6.807 9.991 1.426 1.00 87.50 102 ILE A N 1
ATOM 824 C CA . ILE A 1 102 ? -6.089 11.247 1.614 1.00 87.50 102 ILE A CA 1
ATOM 825 C C . ILE A 1 102 ? -7.095 12.317 2.051 1.00 87.50 102 ILE A C 1
ATOM 827 O O . ILE A 1 102 ? -7.983 12.668 1.271 1.00 87.50 102 ILE A O 1
ATOM 831 N N . PRO A 1 103 ? -6.954 12.886 3.260 1.00 82.31 103 PRO A N 1
ATOM 832 C CA . PRO A 1 103 ? -7.741 14.047 3.645 1.00 82.31 103 PRO A CA 1
ATOM 833 C C . PRO A 1 103 ? -7.324 15.255 2.793 1.00 82.31 103 PRO A C 1
ATOM 835 O O . PRO A 1 103 ? -6.196 15.738 2.876 1.00 82.31 103 PRO A O 1
ATOM 838 N N . PHE A 1 104 ? -8.228 15.759 1.956 1.00 82.69 104 PHE A N 1
ATOM 839 C CA . PHE A 1 104 ? -7.953 16.927 1.121 1.00 82.69 104 PHE A CA 1
ATOM 840 C C . PHE A 1 104 ? -8.198 18.224 1.896 1.00 82.69 104 PHE A C 1
ATOM 842 O O . PHE A 1 104 ? -9.337 18.602 2.149 1.00 82.69 104 PHE A O 1
ATOM 849 N N . SER A 1 105 ? -7.123 18.927 2.262 1.00 79.38 105 SER A N 1
ATOM 850 C CA . SER A 1 105 ? -7.188 20.275 2.836 1.00 79.38 105 SER A CA 1
ATOM 851 C C . SER A 1 105 ? -5.890 21.042 2.579 1.00 79.38 105 SER A C 1
ATOM 853 O O . SER A 1 105 ? -4.814 20.456 2.552 1.00 79.38 105 SER A O 1
ATOM 855 N N . HIS A 1 106 ? -5.967 22.364 2.406 1.00 74.38 106 HIS A N 1
ATOM 856 C CA . HIS A 1 106 ? -4.803 23.264 2.337 1.00 74.38 106 HIS A CA 1
ATOM 857 C C . HIS A 1 106 ? -3.976 23.291 3.625 1.00 74.38 106 HIS A C 1
ATOM 859 O O . HIS A 1 106 ? -2.821 23.701 3.597 1.00 74.38 106 HIS A O 1
ATOM 865 N N . LYS A 1 107 ? -4.566 22.877 4.752 1.00 76.00 107 LYS A N 1
ATOM 866 C CA . LYS A 1 107 ? -3.889 22.841 6.054 1.00 76.00 107 LYS A CA 1
ATOM 867 C C . LYS A 1 107 ? -2.965 21.637 6.211 1.00 76.00 107 LYS A C 1
ATOM 869 O O . LYS A 1 107 ? -2.245 21.563 7.201 1.00 76.00 107 LYS A O 1
ATOM 874 N N . LEU A 1 108 ? -3.021 20.685 5.281 1.00 77.38 108 LEU A N 1
ATOM 875 C CA . LEU A 1 108 ? -2.258 19.449 5.348 1.00 77.38 108 LEU A CA 1
ATOM 876 C C . LEU A 1 108 ? -1.137 19.455 4.310 1.00 77.38 108 LEU A C 1
ATOM 878 O O . LEU A 1 108 ? -1.338 19.940 3.193 1.00 77.38 108 LEU A O 1
ATOM 882 N N . PRO A 1 109 ? 0.040 18.906 4.651 1.00 81.31 109 PRO A N 1
ATOM 883 C CA . PRO A 1 109 ? 1.100 18.728 3.675 1.00 81.31 109 PRO A CA 1
ATOM 884 C C . PRO A 1 109 ? 0.646 17.761 2.569 1.00 81.31 109 PRO A C 1
ATOM 886 O O . PRO A 1 109 ? -0.175 16.875 2.825 1.00 81.31 109 PRO A O 1
ATOM 889 N N . PRO A 1 110 ? 1.178 17.877 1.342 1.00 82.00 110 PRO A N 1
ATOM 890 C CA . PRO A 1 110 ? 0.901 16.901 0.297 1.00 82.00 110 PRO A CA 1
ATOM 891 C C . PRO A 1 110 ? 1.379 15.498 0.718 1.00 82.00 110 PRO A C 1
ATOM 893 O O . PRO A 1 110 ? 2.361 15.369 1.458 1.00 82.00 110 PRO A O 1
ATOM 896 N N . PRO A 1 111 ? 0.713 14.427 0.250 1.00 88.88 111 PRO A N 1
ATOM 897 C CA . PRO A 1 111 ? 1.145 13.065 0.535 1.00 88.88 111 PRO A CA 1
ATOM 898 C C . PRO A 1 111 ? 2.532 12.806 -0.057 1.00 88.88 111 PRO A C 1
ATOM 900 O O . PRO A 1 111 ? 2.837 13.197 -1.183 1.00 88.88 111 PRO A O 1
ATOM 903 N N . THR A 1 112 ? 3.376 12.096 0.689 1.00 92.62 112 THR A N 1
ATOM 904 C CA . THR A 1 112 ? 4.687 11.677 0.180 1.00 92.62 112 THR A CA 1
ATOM 905 C C . THR A 1 112 ? 4.514 10.503 -0.778 1.00 92.62 112 THR A C 1
ATOM 907 O O . THR A 1 112 ? 3.939 9.487 -0.391 1.00 92.62 112 THR A O 1
ATOM 910 N N . ILE A 1 113 ? 5.044 10.606 -2.002 1.00 96.31 113 ILE A N 1
ATOM 911 C CA . ILE A 1 113 ? 4.917 9.560 -3.030 1.00 96.31 113 ILE A CA 1
ATOM 912 C C . ILE A 1 113 ? 6.261 8.870 -3.279 1.00 96.31 113 ILE A C 1
ATOM 914 O O . ILE A 1 113 ? 7.217 9.449 -3.808 1.00 96.31 113 ILE A O 1
ATOM 918 N N . LYS A 1 114 ? 6.320 7.583 -2.937 1.00 97.25 114 LYS A N 1
ATOM 919 C CA . LYS A 1 114 ? 7.429 6.680 -3.253 1.00 97.25 114 LYS A CA 1
ATOM 920 C C . LYS A 1 114 ? 7.065 5.860 -4.489 1.00 97.25 114 LYS A C 1
ATOM 922 O O . LYS A 1 114 ? 5.991 5.276 -4.539 1.00 97.25 114 LYS A O 1
ATOM 927 N N . VAL A 1 115 ? 7.970 5.785 -5.461 1.00 97.81 115 VAL A N 1
ATOM 928 C CA . VAL A 1 115 ? 7.793 4.953 -6.659 1.00 97.81 115 VAL A CA 1
ATOM 929 C C . VAL A 1 115 ? 8.907 3.921 -6.712 1.00 97.81 115 VAL A C 1
ATOM 931 O O . VAL A 1 115 ? 10.080 4.272 -6.582 1.00 97.81 115 VAL A O 1
ATOM 934 N N . LEU A 1 116 ? 8.523 2.666 -6.902 1.00 97.00 116 LEU A N 1
ATOM 935 C CA . LEU A 1 116 ? 9.391 1.530 -7.161 1.00 97.00 116 LEU A CA 1
ATOM 936 C C . LEU A 1 116 ? 8.998 0.964 -8.524 1.00 97.00 116 LEU A C 1
ATOM 938 O O . LEU A 1 116 ? 7.814 0.791 -8.802 1.00 97.00 116 LEU A O 1
ATOM 942 N N . SER A 1 117 ? 9.982 0.725 -9.386 1.00 96.81 117 SER A N 1
ATOM 943 C CA . SER A 1 117 ? 9.741 0.093 -10.679 1.00 96.81 117 SER A CA 1
ATOM 944 C C . SER A 1 117 ? 10.852 -0.889 -11.005 1.00 96.81 117 SER A C 1
ATOM 946 O O . SER A 1 117 ? 12.023 -0.514 -11.023 1.00 96.81 117 SER A O 1
ATOM 948 N N . SER A 1 118 ? 10.480 -2.122 -11.327 1.00 96.31 118 SER A N 1
ATOM 949 C CA . SER A 1 118 ? 11.383 -3.184 -11.770 1.00 96.31 118 SER A CA 1
ATOM 950 C C . SER A 1 118 ? 10.803 -3.909 -12.979 1.00 96.31 118 SER A C 1
ATOM 952 O O . SER A 1 118 ? 9.598 -4.154 -13.040 1.00 96.31 118 SER A O 1
ATOM 954 N N . ASN A 1 119 ? 11.652 -4.255 -13.951 1.00 95.62 119 ASN A N 1
ATOM 955 C CA . ASN A 1 119 ? 11.281 -5.060 -15.125 1.00 95.62 119 ASN A CA 1
ATOM 956 C C . ASN A 1 119 ? 9.998 -4.581 -15.835 1.00 95.62 119 ASN A C 1
ATOM 958 O O . ASN A 1 119 ? 9.149 -5.385 -16.208 1.00 95.62 119 ASN A O 1
ATOM 962 N N . SER A 1 120 ? 9.816 -3.265 -15.967 1.00 96.12 120 SER A N 1
ATOM 963 C CA . SER A 1 120 ? 8.562 -2.671 -16.446 1.00 96.12 120 SER A CA 1
ATOM 964 C C . SER A 1 120 ? 8.816 -1.570 -17.468 1.00 96.12 120 SER A C 1
ATOM 966 O O . SER A 1 120 ? 9.836 -0.885 -17.401 1.00 96.12 120 SER A O 1
ATOM 968 N N . LYS A 1 121 ? 7.870 -1.354 -18.389 1.00 94.75 121 LYS A N 1
ATOM 969 C CA . LYS A 1 121 ? 7.973 -0.290 -19.405 1.00 94.75 121 LYS A CA 1
ATOM 970 C C . LYS A 1 121 ? 7.927 1.110 -18.785 1.00 94.75 121 LYS A C 1
ATOM 972 O O . LYS A 1 121 ? 8.621 2.010 -19.246 1.00 94.75 121 LYS A O 1
ATOM 977 N N . LEU A 1 122 ? 7.174 1.287 -17.697 1.00 94.12 122 LEU A N 1
ATOM 978 C CA . LEU A 1 122 ? 7.147 2.522 -16.904 1.00 94.12 122 LEU A CA 1
ATOM 979 C C . LEU A 1 122 ? 8.286 2.588 -15.871 1.00 94.12 122 LEU A C 1
ATOM 981 O O . LEU A 1 122 ? 8.046 2.739 -14.678 1.00 94.12 122 LEU A O 1
ATOM 985 N N . TYR A 1 123 ? 9.539 2.503 -16.320 1.00 94.69 123 TYR A N 1
ATOM 986 C CA . TYR A 1 123 ? 10.706 2.481 -15.425 1.00 94.69 123 TYR A CA 1
ATOM 987 C C . TYR A 1 123 ? 11.143 3.862 -14.906 1.00 94.69 123 TYR A C 1
ATOM 989 O O . TYR A 1 123 ? 11.839 3.954 -13.894 1.00 94.69 123 TYR A O 1
ATOM 997 N N . HIS A 1 124 ? 10.745 4.953 -15.568 1.00 96.19 124 HIS A N 1
ATOM 998 C CA . HIS A 1 124 ? 11.111 6.313 -15.162 1.00 96.19 124 HIS A CA 1
ATOM 999 C C . HIS A 1 124 ? 10.341 6.759 -13.906 1.00 96.19 124 HIS A C 1
ATOM 1001 O O . HIS A 1 124 ? 9.307 7.426 -13.983 1.00 96.19 124 HIS A O 1
ATOM 1007 N N . THR A 1 125 ? 10.875 6.433 -12.728 1.00 96.88 125 THR A N 1
ATOM 1008 C CA . THR A 1 125 ? 10.222 6.649 -11.423 1.00 96.88 125 THR A CA 1
ATOM 1009 C C . THR A 1 125 ? 9.835 8.106 -11.146 1.00 96.88 125 THR A C 1
ATOM 1011 O O . THR A 1 125 ? 8.760 8.353 -10.602 1.00 96.88 125 THR A O 1
ATOM 1014 N N . GLY A 1 126 ? 10.648 9.085 -11.565 1.00 97.31 126 GLY A N 1
ATOM 1015 C CA . GLY A 1 126 ? 10.314 10.512 -11.450 1.00 97.31 126 GLY A CA 1
ATOM 1016 C C . GLY A 1 126 ? 9.121 10.922 -12.321 1.00 97.31 126 GLY A C 1
ATOM 1017 O O . GLY A 1 126 ? 8.250 11.667 -11.880 1.00 97.31 126 GLY A O 1
ATOM 1018 N N . MET A 1 127 ? 9.020 10.368 -13.533 1.00 96.69 127 MET A N 1
ATOM 1019 C CA . MET A 1 127 ? 7.887 10.609 -14.430 1.00 96.69 127 MET A CA 1
ATOM 1020 C C . MET A 1 127 ? 6.594 10.029 -13.843 1.00 96.69 127 MET A C 1
ATOM 1022 O O . MET A 1 127 ? 5.572 10.715 -13.814 1.00 96.69 127 MET A O 1
ATOM 1026 N N . VAL A 1 128 ? 6.653 8.794 -13.334 1.00 97.38 128 VAL A N 1
ATOM 1027 C CA . VAL A 1 128 ? 5.526 8.119 -12.670 1.00 97.38 128 VAL A CA 1
ATOM 1028 C C . VAL A 1 128 ? 5.083 8.898 -11.431 1.00 97.38 128 VAL A C 1
ATOM 1030 O O . VAL A 1 128 ? 3.889 9.149 -11.271 1.00 97.38 128 VAL A O 1
ATOM 1033 N N . ARG A 1 129 ? 6.027 9.367 -10.601 1.00 97.88 129 ARG A N 1
ATOM 1034 C CA . ARG A 1 129 ? 5.728 10.227 -9.444 1.00 97.88 129 ARG A CA 1
ATOM 1035 C C . ARG A 1 129 ? 4.944 11.468 -9.875 1.00 97.88 129 ARG A C 1
ATOM 1037 O O . ARG A 1 129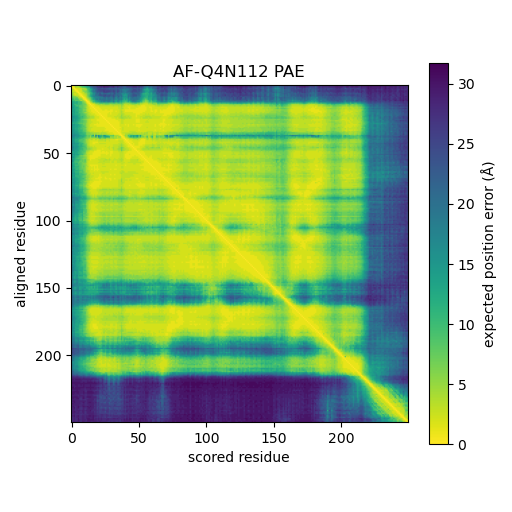 ? 3.855 11.701 -9.360 1.00 97.88 129 ARG A O 1
ATOM 1044 N N . ASN A 1 130 ? 5.431 12.189 -10.886 1.00 97.38 130 ASN A N 1
ATOM 1045 C CA . ASN A 1 130 ? 4.775 13.397 -11.394 1.00 97.38 130 ASN A CA 1
ATOM 1046 C C . ASN A 1 130 ? 3.383 13.117 -11.989 1.00 97.38 130 ASN A C 1
ATOM 1048 O O . ASN A 1 130 ? 2.527 14.001 -12.014 1.00 97.38 130 ASN A O 1
ATOM 1052 N N . MET A 1 131 ? 3.137 11.923 -12.543 1.00 97.31 131 MET A N 1
ATOM 1053 C CA . MET A 1 131 ? 1.792 11.531 -12.990 1.00 97.31 131 MET A CA 1
ATOM 1054 C C . MET A 1 131 ? 0.846 11.336 -11.804 1.00 97.31 131 MET A C 1
ATOM 1056 O O . MET A 1 131 ? -0.265 11.860 -11.826 1.00 97.31 131 MET A O 1
ATOM 1060 N N . VAL A 1 132 ? 1.294 10.626 -10.767 1.00 97.19 132 VAL A N 1
ATOM 1061 C CA . VAL A 1 132 ? 0.506 10.358 -9.555 1.00 97.19 132 VAL A CA 1
ATOM 1062 C C . VAL A 1 132 ? 0.183 11.663 -8.826 1.00 97.19 132 VAL A C 1
ATOM 1064 O O . VAL A 1 132 ? -0.975 11.903 -8.494 1.00 97.19 132 VAL A O 1
ATOM 1067 N N . GLU A 1 133 ? 1.169 12.549 -8.664 1.00 95.88 133 GLU A N 1
ATOM 1068 C CA . GLU A 1 133 ? 0.986 13.885 -8.080 1.00 95.88 133 GLU A CA 1
ATOM 1069 C C . GLU A 1 133 ? -0.068 14.698 -8.833 1.00 95.88 133 GLU A C 1
ATOM 1071 O O . GLU A 1 133 ? -0.972 15.266 -8.222 1.00 95.88 133 GLU A O 1
ATOM 1076 N N . ARG A 1 134 ? -0.004 14.719 -10.171 1.00 96.31 134 ARG A N 1
ATOM 1077 C CA . ARG A 1 134 ? -0.991 15.425 -11.002 1.00 96.31 134 ARG A CA 1
ATOM 1078 C C . ARG A 1 134 ? -2.404 14.880 -10.815 1.00 96.31 134 ARG A C 1
ATOM 1080 O O . ARG A 1 134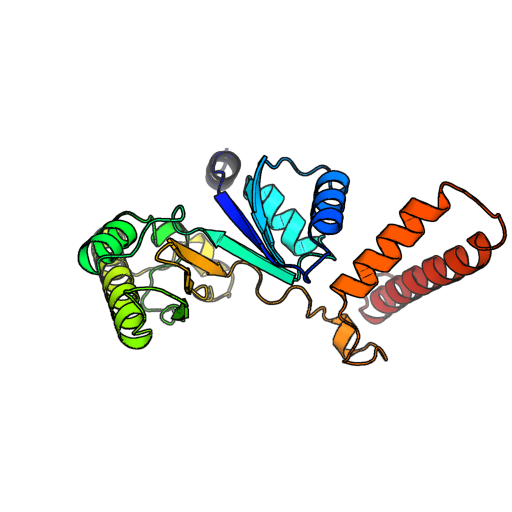 ? -3.341 15.673 -10.716 1.00 96.31 134 ARG A O 1
ATOM 1087 N N . VAL A 1 135 ? -2.563 13.557 -10.742 1.00 96.62 135 VAL A N 1
ATOM 1088 C CA . VAL A 1 135 ? -3.870 12.932 -10.488 1.00 96.62 135 VAL A CA 1
ATOM 1089 C C . VAL A 1 135 ? -4.386 13.328 -9.104 1.00 96.62 135 VAL A C 1
ATOM 1091 O O . VAL A 1 135 ? -5.486 13.872 -9.003 1.00 96.62 135 VAL A O 1
ATOM 1094 N N . ILE A 1 136 ? -3.587 13.153 -8.049 1.00 94.31 136 ILE A N 1
ATOM 1095 C CA . ILE A 1 136 ? -3.990 13.491 -6.675 1.00 94.31 136 ILE A CA 1
ATOM 1096 C C . ILE A 1 136 ? -4.350 14.979 -6.557 1.00 94.31 136 ILE A C 1
ATOM 1098 O O . ILE A 1 136 ? -5.399 15.312 -6.007 1.00 94.31 136 ILE A O 1
ATOM 1102 N N . ASN A 1 137 ? -3.549 15.878 -7.134 1.00 92.31 137 ASN A N 1
ATOM 1103 C CA . ASN A 1 137 ? -3.818 17.318 -7.121 1.00 92.31 137 ASN A CA 1
ATOM 1104 C C . ASN A 1 137 ? -5.117 17.673 -7.859 1.00 92.31 137 ASN A C 1
ATOM 1106 O O . ASN A 1 137 ? -5.885 18.509 -7.385 1.00 92.31 137 ASN A O 1
ATOM 1110 N N . SER A 1 138 ? -5.409 17.005 -8.981 1.00 92.94 138 SER A N 1
ATOM 1111 C CA . SER A 1 138 ? -6.682 17.163 -9.693 1.00 92.94 138 SER A CA 1
ATOM 1112 C C . SER A 1 138 ? -7.880 16.712 -8.849 1.00 92.94 138 SER A C 1
ATOM 1114 O O . SER A 1 138 ? -8.915 17.383 -8.838 1.00 92.94 138 SER A O 1
ATOM 1116 N N . HIS A 1 139 ? -7.762 15.592 -8.128 1.00 91.44 139 HIS A N 1
ATOM 1117 C CA . HIS A 1 139 ? -8.804 15.128 -7.205 1.00 91.44 139 HIS A CA 1
ATOM 1118 C C . HIS A 1 139 ? -8.983 16.091 -6.025 1.00 91.44 139 HIS A C 1
ATOM 1120 O O . HIS A 1 139 ? -10.113 16.459 -5.715 1.00 91.44 139 HIS A O 1
ATOM 1126 N N . CYS A 1 140 ? -7.886 16.567 -5.436 1.00 88.56 140 CYS A N 1
ATOM 1127 C CA . CYS A 1 140 ? -7.895 17.548 -4.353 1.00 88.56 140 CYS A CA 1
ATOM 1128 C C . CYS A 1 140 ? -8.587 18.854 -4.776 1.00 88.56 140 CYS A C 1
ATOM 1130 O O . CYS A 1 140 ? -9.484 19.334 -4.084 1.00 88.56 140 CYS A O 1
ATOM 1132 N N . TYR A 1 141 ? -8.245 19.391 -5.952 1.00 89.00 141 TYR A N 1
ATOM 1133 C CA . TYR A 1 141 ? -8.883 20.589 -6.502 1.00 89.00 141 TYR A CA 1
ATOM 1134 C C . TYR A 1 141 ? -10.395 20.403 -6.693 1.00 89.00 141 TYR A C 1
ATOM 1136 O O . TYR A 1 141 ? -11.188 21.239 -6.256 1.00 89.00 141 TYR A O 1
ATOM 1144 N N . ARG A 1 142 ? -10.810 19.282 -7.304 1.00 87.88 142 ARG A N 1
ATOM 1145 C CA . ARG A 1 142 ? -12.232 18.956 -7.501 1.00 87.88 142 ARG A CA 1
ATOM 1146 C C . ARG A 1 142 ? -12.971 18.810 -6.172 1.00 87.88 142 ARG A C 1
ATOM 1148 O O . ARG A 1 142 ? -14.060 19.356 -6.033 1.00 87.88 142 ARG A O 1
ATOM 1155 N N . TYR A 1 143 ? -12.376 18.127 -5.198 1.00 85.12 143 TYR A N 1
ATOM 1156 C CA . TYR A 1 143 ? -12.972 17.934 -3.879 1.00 85.12 143 TYR A CA 1
ATOM 1157 C C . TYR A 1 143 ? -13.192 19.267 -3.160 1.00 85.12 143 TYR A C 1
ATOM 1159 O O . TYR A 1 143 ? -14.306 19.552 -2.731 1.00 85.12 143 TYR A O 1
ATOM 1167 N N . LYS A 1 144 ? -12.164 20.124 -3.115 1.00 83.25 144 LYS A N 1
ATOM 1168 C CA . LYS A 1 144 ? -12.238 21.454 -2.491 1.00 83.25 144 LYS A CA 1
ATOM 1169 C C . LYS A 1 144 ? -13.286 22.352 -3.134 1.00 83.25 144 LYS A C 1
ATOM 1171 O O . LYS A 1 144 ? -13.982 23.080 -2.437 1.00 83.25 144 LYS A O 1
ATOM 1176 N N . LYS A 1 145 ? -13.426 22.285 -4.461 1.00 84.75 145 LYS A N 1
ATOM 1177 C CA . LYS A 1 145 ? -14.459 23.036 -5.184 1.00 84.75 145 LYS A CA 1
ATOM 1178 C C . LYS A 1 145 ? -15.877 22.606 -4.786 1.00 84.75 145 LYS A C 1
ATOM 1180 O O . LYS A 1 145 ? -16.771 23.441 -4.783 1.00 84.75 145 LYS A O 1
ATOM 1185 N N . MET A 1 146 ? -16.078 21.325 -4.469 1.00 82.56 146 MET A N 1
ATOM 1186 C CA . MET A 1 146 ? -17.400 20.762 -4.166 1.00 82.56 146 MET A CA 1
ATOM 1187 C C . MET A 1 146 ? -17.755 20.820 -2.674 1.00 82.56 146 MET A C 1
ATOM 1189 O O . MET A 1 146 ? -18.907 21.070 -2.343 1.00 82.56 146 MET A O 1
ATOM 1193 N N . GLN A 1 147 ? -16.793 20.575 -1.778 1.00 76.25 147 GLN A N 1
ATOM 1194 C CA . GLN A 1 147 ? -17.026 20.462 -0.329 1.00 76.25 147 GLN A CA 1
ATOM 1195 C C . GLN A 1 147 ? -16.426 21.607 0.503 1.00 76.25 147 GLN A C 1
ATOM 1197 O O . GLN A 1 147 ? -16.639 21.663 1.712 1.00 76.25 147 GLN A O 1
ATOM 1202 N N . GLY A 1 148 ? -15.686 22.524 -0.122 1.00 78.06 148 GLY A N 1
ATOM 1203 C CA . GLY A 1 148 ? -14.892 23.529 0.581 1.00 78.06 148 GLY A CA 1
ATOM 1204 C C . GLY A 1 148 ? -13.532 22.992 1.041 1.00 78.06 148 GLY A C 1
ATOM 1205 O O . GLY A 1 148 ? -13.195 21.826 0.850 1.00 78.06 148 GLY A O 1
ATOM 1206 N N . ASP A 1 149 ? -12.716 23.872 1.624 1.00 76.06 149 ASP A N 1
ATOM 1207 C CA . ASP A 1 149 ? -11.327 23.573 2.021 1.00 76.06 149 ASP A CA 1
ATOM 1208 C C . ASP A 1 149 ? -11.166 23.347 3.540 1.00 76.06 149 ASP A C 1
ATOM 1210 O O . ASP A 1 149 ? -10.069 23.396 4.112 1.00 76.06 149 ASP A O 1
ATOM 1214 N N . GLU A 1 150 ? -12.284 23.135 4.228 1.00 73.25 150 GLU A N 1
ATOM 1215 C CA . GLU A 1 150 ? -12.284 22.877 5.657 1.00 73.25 150 GLU A CA 1
ATOM 1216 C C . GLU A 1 150 ? -12.102 21.389 5.955 1.00 73.25 150 GLU A C 1
ATOM 1218 O O . GLU A 1 150 ? -12.675 20.523 5.298 1.00 73.25 150 GLU A O 1
ATOM 1223 N N . LEU A 1 151 ? -11.327 21.085 7.000 1.00 69.75 151 LEU A N 1
ATOM 1224 C CA . LEU A 1 151 ? -11.260 19.727 7.532 1.00 69.75 151 LEU A CA 1
ATOM 1225 C C . LEU A 1 151 ? -12.647 19.284 8.024 1.00 69.75 151 LEU A C 1
ATOM 1227 O O . LEU A 1 151 ? -13.392 20.113 8.553 1.00 69.75 151 LEU A O 1
ATOM 1231 N N . PRO A 1 152 ? -12.984 17.989 7.948 1.00 68.00 152 PRO A N 1
ATOM 1232 C CA . PRO A 1 152 ? -14.203 17.475 8.554 1.00 68.00 152 PRO A CA 1
ATOM 1233 C C . PRO A 1 152 ? -14.323 17.870 10.034 1.00 68.00 152 PRO A C 1
ATOM 1235 O O . PRO A 1 152 ? -13.333 17.883 10.770 1.00 68.00 152 PRO A O 1
ATOM 1238 N N . SER A 1 153 ? -15.541 18.162 10.497 1.00 68.00 153 SER A N 1
ATOM 1239 C CA . SER A 1 153 ? -15.807 18.639 11.867 1.00 68.00 153 SER A CA 1
ATOM 1240 C C . SER A 1 153 ? -15.235 17.719 12.954 1.00 68.00 153 SER A C 1
ATOM 1242 O O . SER A 1 153 ? -14.695 18.201 13.948 1.00 68.00 153 SER A O 1
ATOM 1244 N N . PHE A 1 154 ? -15.256 16.401 12.734 1.00 66.06 154 PHE A N 1
ATOM 1245 C CA . PHE A 1 154 ? -14.682 15.417 13.657 1.00 66.06 154 PHE A CA 1
ATOM 1246 C C . PHE A 1 154 ? -13.146 15.487 13.773 1.00 66.06 154 PHE A C 1
ATOM 1248 O O . PHE A 1 154 ? -12.598 15.051 14.785 1.00 66.06 154 PHE A O 1
ATOM 1255 N N . MET A 1 155 ? -12.449 16.041 12.772 1.00 65.19 155 MET A N 1
ATOM 1256 C CA . MET A 1 155 ? -10.996 16.259 12.798 1.00 65.19 155 MET A CA 1
ATOM 1257 C C . MET A 1 155 ? -10.618 17.589 13.458 1.00 65.19 155 MET A C 1
ATOM 1259 O O . MET A 1 155 ? -9.543 17.692 14.041 1.00 65.19 155 MET A O 1
ATOM 1263 N N . LYS A 1 156 ? -11.501 18.597 13.422 1.00 65.88 156 LYS A N 1
ATOM 1264 C CA . LYS A 1 156 ? -11.229 19.934 13.982 1.00 65.88 15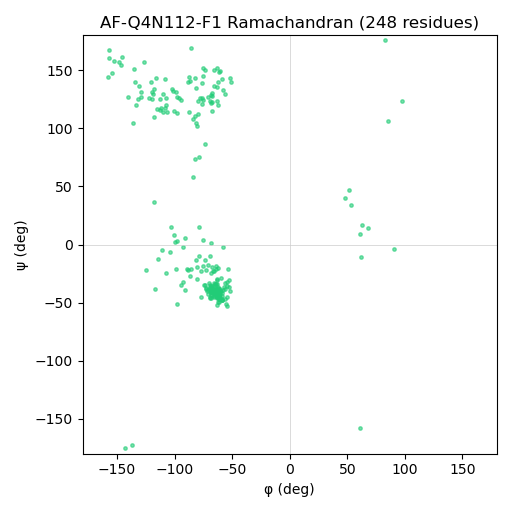6 LYS A CA 1
ATOM 1265 C C . LYS A 1 156 ? -11.039 19.925 15.509 1.00 65.88 156 LYS A C 1
ATOM 1267 O O . LYS A 1 156 ? -10.215 20.674 16.020 1.00 65.88 156 LYS A O 1
ATOM 1272 N N . ASN A 1 157 ? -11.755 19.061 16.232 1.00 61.34 157 ASN A N 1
ATOM 1273 C CA . ASN A 1 157 ? -11.862 19.134 17.699 1.00 61.34 157 ASN A CA 1
ATOM 1274 C C . ASN A 1 157 ? -10.833 18.293 18.474 1.00 61.34 157 ASN A C 1
ATOM 1276 O O . ASN A 1 157 ? -10.849 18.300 19.701 1.00 61.34 157 ASN A O 1
ATOM 1280 N N . ARG A 1 158 ? -9.963 17.535 17.796 1.00 60.53 158 ARG A N 1
ATOM 1281 C CA . ARG A 1 158 ? -9.060 16.577 18.466 1.00 60.53 158 ARG A CA 1
ATOM 1282 C C . ARG A 1 158 ? -7.633 17.083 18.678 1.00 60.53 158 ARG A C 1
ATOM 1284 O O . ARG A 1 158 ? -6.803 16.319 19.154 1.00 60.53 158 ARG A O 1
ATOM 1291 N N . GLY A 1 159 ? -7.327 18.327 18.296 1.00 56.84 159 GLY A N 1
ATOM 1292 C CA . GLY A 1 159 ? -5.968 18.885 18.383 1.00 56.84 159 GLY A CA 1
ATOM 1293 C C . GLY A 1 159 ? -4.920 18.128 17.551 1.00 56.84 159 GLY A C 1
ATOM 1294 O O . GLY A 1 159 ? -3.730 18.397 17.669 1.00 56.84 159 GLY A O 1
ATOM 1295 N N . TYR A 1 160 ? -5.353 17.181 16.714 1.00 60.03 160 TYR A N 1
ATOM 1296 C CA . TYR A 1 160 ? -4.504 16.311 15.913 1.00 60.03 160 TYR A CA 1
ATOM 1297 C C . TYR A 1 160 ? -4.609 16.724 14.449 1.00 60.03 160 TYR A C 1
ATOM 1299 O O . TYR A 1 160 ? -5.686 16.655 13.855 1.00 60.03 160 TYR A O 1
ATOM 1307 N N . ILE A 1 161 ? -3.491 17.159 13.869 1.00 62.66 161 ILE A N 1
ATOM 1308 C CA . ILE A 1 161 ? -3.388 17.419 12.434 1.00 62.66 161 ILE A CA 1
ATOM 1309 C C . ILE A 1 161 ? -3.199 16.054 11.759 1.00 62.66 161 I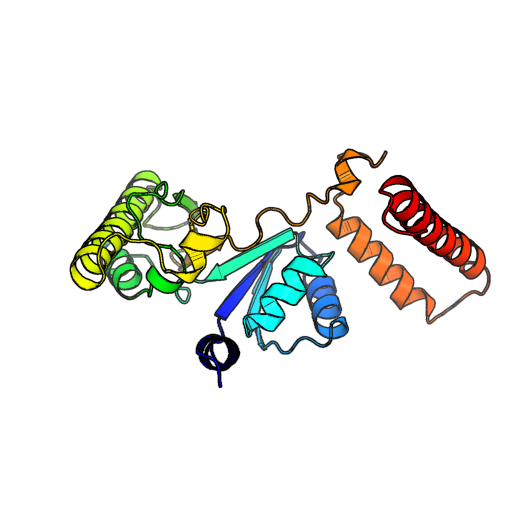LE A C 1
ATOM 1311 O O . ILE A 1 161 ? -2.167 15.421 11.989 1.00 62.66 161 ILE A O 1
ATOM 1315 N N . PRO A 1 162 ? -4.171 15.558 10.972 1.00 65.44 162 PRO A N 1
ATOM 1316 C CA . PRO A 1 162 ? -4.033 14.267 10.314 1.00 65.44 162 PRO A CA 1
ATOM 1317 C C . PRO A 1 162 ? -2.849 14.305 9.346 1.00 65.44 162 PRO A C 1
ATOM 1319 O O . PRO A 1 162 ? -2.810 15.112 8.420 1.00 65.44 162 PRO A O 1
ATOM 1322 N N . LEU A 1 163 ? -1.871 13.433 9.566 1.00 71.69 163 LEU A N 1
ATOM 1323 C CA . LEU A 1 163 ? -0.762 13.253 8.638 1.00 71.69 163 LEU A CA 1
ATOM 1324 C C . LEU A 1 163 ? -1.299 12.633 7.346 1.00 71.69 163 LEU A C 1
ATOM 1326 O O . LEU A 1 163 ? -2.025 11.638 7.381 1.00 71.69 163 LEU A O 1
ATOM 1330 N N . CYS A 1 164 ? -0.943 13.215 6.201 1.00 83.19 164 CYS A N 1
ATOM 1331 C CA . CYS A 1 164 ? -1.241 12.595 4.916 1.00 83.19 164 CYS A CA 1
ATOM 1332 C C . CYS A 1 164 ? -0.496 11.258 4.805 1.00 83.19 164 CYS A C 1
ATOM 1334 O O . CYS A 1 164 ? 0.695 11.199 5.132 1.00 83.19 164 CYS A O 1
ATOM 1336 N N . PRO A 1 165 ? -1.160 10.187 4.334 1.00 89.06 165 PRO A N 1
ATOM 1337 C CA . PRO A 1 165 ? -0.518 8.890 4.223 1.00 89.06 165 PRO A CA 1
ATOM 1338 C C . PRO A 1 165 ? 0.603 8.937 3.187 1.00 89.06 165 PRO A C 1
ATOM 1340 O O . PRO A 1 165 ? 0.549 9.662 2.186 1.00 89.06 165 PRO A O 1
ATOM 1343 N N . LYS A 1 166 ? 1.618 8.105 3.404 1.00 93.88 166 LYS A N 1
ATOM 1344 C CA . LYS A 1 166 ? 2.639 7.846 2.395 1.00 93.88 166 LYS A CA 1
ATOM 1345 C C . LYS A 1 166 ? 2.050 6.934 1.323 1.00 93.88 166 LYS A C 1
ATOM 1347 O O . LYS A 1 166 ? 1.576 5.841 1.623 1.00 93.88 166 LYS A O 1
ATOM 1352 N N . ILE A 1 167 ? 2.109 7.373 0.072 1.00 96.81 167 ILE A N 1
ATOM 1353 C CA . ILE A 1 167 ? 1.656 6.598 -1.080 1.00 96.81 167 ILE A CA 1
ATOM 1354 C C . ILE A 1 167 ? 2.862 5.899 -1.698 1.00 96.81 167 ILE A C 1
ATOM 1356 O O . ILE A 1 167 ? 3.864 6.533 -2.025 1.00 96.81 167 ILE A O 1
ATOM 1360 N N . THR A 1 168 ? 2.774 4.586 -1.863 1.00 97.62 168 THR A N 1
ATOM 1361 C CA . THR A 1 168 ? 3.773 3.780 -2.562 1.00 97.62 168 THR A CA 1
ATOM 1362 C C . THR A 1 168 ? 3.171 3.240 -3.849 1.00 97.62 168 THR A C 1
ATOM 1364 O O . THR A 1 168 ? 2.129 2.593 -3.832 1.00 97.62 168 THR A O 1
ATOM 1367 N N . VAL A 1 169 ? 3.831 3.511 -4.968 1.00 98.00 169 VAL A N 1
ATOM 1368 C CA . VAL A 1 169 ? 3.507 2.948 -6.278 1.00 98.00 169 VAL A CA 1
ATOM 1369 C C . VAL A 1 169 ? 4.581 1.926 -6.606 1.00 98.00 169 VAL A C 1
ATOM 1371 O O . VAL A 1 169 ? 5.744 2.293 -6.750 1.00 98.00 169 VAL A O 1
ATOM 1374 N N . ASP A 1 170 ? 4.197 0.660 -6.672 1.00 97.25 170 ASP A N 1
ATOM 1375 C CA . ASP A 1 170 ? 5.085 -0.466 -6.956 1.00 97.25 170 ASP A CA 1
ATOM 1376 C C . ASP A 1 170 ? 4.711 -1.062 -8.313 1.00 97.25 170 ASP A C 1
ATOM 1378 O O . ASP A 1 170 ? 3.581 -1.514 -8.497 1.00 97.25 170 ASP A O 1
ATOM 1382 N N . ILE A 1 171 ? 5.622 -0.997 -9.282 1.00 97.44 171 ILE A N 1
ATOM 1383 C CA . ILE A 1 171 ? 5.418 -1.501 -10.642 1.00 97.44 171 ILE A CA 1
ATOM 1384 C C . ILE A 1 171 ? 6.437 -2.606 -10.889 1.00 97.44 171 ILE A C 1
ATOM 1386 O O . ILE A 1 171 ? 7.633 -2.349 -11.020 1.00 97.44 171 ILE A O 1
ATOM 1390 N N . ASN A 1 172 ? 5.970 -3.845 -10.972 1.00 96.00 172 ASN A N 1
ATOM 1391 C CA . ASN A 1 172 ? 6.833 -4.993 -11.201 1.00 96.00 172 ASN A CA 1
ATOM 1392 C C . ASN A 1 172 ? 6.273 -5.871 -12.318 1.00 96.00 172 ASN A C 1
ATOM 1394 O O . ASN A 1 172 ? 5.130 -6.315 -12.233 1.00 96.00 172 ASN A O 1
ATOM 1398 N N . ASN A 1 173 ? 7.080 -6.141 -13.348 1.00 96.19 173 ASN A N 1
ATOM 1399 C CA . ASN A 1 173 ? 6.650 -6.861 -14.552 1.00 96.19 173 ASN A CA 1
ATOM 1400 C C . ASN A 1 173 ? 5.371 -6.255 -15.165 1.00 96.19 173 ASN A C 1
ATOM 1402 O O . ASN A 1 173 ? 4.408 -6.966 -15.440 1.00 96.19 173 ASN A O 1
ATOM 1406 N N . ASN A 1 174 ? 5.341 -4.926 -15.304 1.00 96.56 174 ASN A N 1
ATOM 1407 C CA . ASN A 1 174 ? 4.199 -4.095 -15.714 1.00 96.56 174 ASN A CA 1
ATOM 1408 C C . ASN A 1 174 ? 2.967 -4.136 -14.793 1.00 96.56 174 ASN A C 1
ATOM 1410 O O . ASN A 1 174 ? 2.108 -3.269 -14.913 1.00 96.56 174 ASN A O 1
ATOM 1414 N N . ASN A 1 175 ? 2.885 -5.041 -13.818 1.00 96.44 175 ASN A N 1
ATOM 1415 C CA . ASN A 1 175 ? 1.808 -5.042 -12.836 1.00 96.44 175 ASN A CA 1
ATOM 1416 C C . ASN A 1 175 ? 2.032 -3.938 -11.794 1.00 96.44 175 ASN A C 1
ATOM 1418 O O . ASN A 1 175 ? 3.041 -3.930 -11.088 1.00 96.44 175 ASN A O 1
ATOM 1422 N N . CYS A 1 176 ? 1.079 -3.017 -11.684 1.00 97.44 176 CYS A N 1
ATOM 1423 C CA . CYS A 1 176 ? 1.126 -1.887 -10.771 1.00 97.44 176 CYS A CA 1
ATOM 1424 C C . CYS A 1 176 ? 0.246 -2.111 -9.543 1.00 97.44 176 CYS A C 1
ATOM 1426 O O . CYS A 1 176 ? -0.923 -2.479 -9.647 1.00 97.44 176 CYS A O 1
ATOM 1428 N N . GLN A 1 177 ? 0.803 -1.809 -8.374 1.00 97.19 177 GLN A N 1
ATOM 1429 C CA . GLN A 1 177 ? 0.099 -1.693 -7.107 1.00 97.19 177 GLN A CA 1
ATOM 1430 C C . GLN A 1 177 ? 0.238 -0.263 -6.584 1.00 97.19 177 GLN A C 1
ATOM 1432 O O . GLN A 1 177 ? 1.335 0.295 -6.550 1.00 97.19 177 GLN A O 1
ATOM 1437 N N . VAL A 1 178 ? -0.873 0.322 -6.138 1.00 97.75 178 VAL A N 1
ATOM 1438 C CA . VAL A 1 178 ? -0.889 1.632 -5.478 1.00 97.75 178 VAL A CA 1
ATOM 1439 C C . VAL A 1 178 ? -1.348 1.434 -4.046 1.00 97.75 178 VAL A C 1
ATOM 1441 O O . VAL A 1 178 ? -2.462 0.977 -3.792 1.00 97.75 178 VAL A O 1
ATOM 1444 N N . LEU A 1 179 ? -0.457 1.752 -3.120 1.00 97.38 179 LEU A N 1
ATOM 1445 C CA . LEU A 1 179 ? -0.530 1.371 -1.721 1.00 97.38 179 LEU A CA 1
ATOM 1446 C C . LEU A 1 179 ? -0.511 2.627 -0.849 1.00 97.38 179 LEU A C 1
ATOM 1448 O O . LEU A 1 179 ? 0.405 3.440 -0.960 1.00 97.38 179 LEU A O 1
ATOM 1452 N N . ALA A 1 180 ? -1.493 2.778 0.033 1.00 96.12 180 ALA A N 1
ATOM 1453 C CA . ALA A 1 180 ? -1.477 3.771 1.099 1.00 96.12 180 ALA A CA 1
ATOM 1454 C C . ALA A 1 180 ? -0.924 3.126 2.374 1.00 96.12 180 ALA A C 1
ATOM 1456 O O . ALA A 1 180 ? -1.427 2.092 2.816 1.00 96.12 180 ALA A O 1
ATOM 1457 N N . ASP A 1 181 ? 0.124 3.715 2.946 1.00 95.00 181 ASP A N 1
ATOM 1458 C CA . ASP A 1 181 ? 0.686 3.280 4.225 1.00 95.00 181 ASP A CA 1
ATOM 1459 C C . ASP A 1 181 ? -0.314 3.552 5.352 1.00 95.00 181 ASP A C 1
ATOM 1461 O O . ASP A 1 181 ? -0.755 4.690 5.531 1.00 95.00 181 ASP A O 1
ATOM 1465 N N . ALA A 1 182 ? -0.688 2.502 6.079 1.00 92.62 182 ALA A N 1
ATOM 1466 C CA . ALA A 1 182 ? -1.702 2.566 7.125 1.00 92.62 182 ALA A CA 1
ATOM 1467 C C . ALA A 1 182 ? -1.144 2.292 8.527 1.00 92.62 182 ALA A C 1
ATOM 1469 O O . ALA A 1 182 ? -1.835 2.558 9.508 1.00 92.62 182 ALA A O 1
ATOM 1470 N N . SER A 1 183 ? 0.086 1.781 8.641 1.00 91.69 183 SER A N 1
ATOM 1471 C CA . SER A 1 183 ? 0.678 1.434 9.938 1.00 91.69 183 SER A CA 1
ATOM 1472 C C . SER A 1 183 ? 2.022 2.089 10.228 1.00 91.69 183 SER A C 1
ATOM 1474 O O . SER A 1 183 ? 2.413 2.138 11.391 1.00 91.69 183 SER A O 1
ATOM 1476 N N . GLY A 1 184 ? 2.764 2.528 9.205 1.00 90.12 184 GLY A N 1
ATOM 1477 C CA . GLY A 1 184 ? 4.205 2.728 9.350 1.00 90.12 184 GLY A CA 1
ATOM 1478 C C . GLY A 1 184 ? 4.918 1.413 9.699 1.00 90.12 184 GLY A C 1
ATOM 1479 O O . GLY A 1 184 ? 4.396 0.326 9.431 1.00 90.12 184 GLY A O 1
ATOM 1480 N N . ASP A 1 185 ? 6.105 1.499 10.299 1.00 88.62 185 ASP A N 1
ATOM 1481 C CA . ASP A 1 185 ? 6.865 0.318 10.715 1.00 88.62 185 ASP A CA 1
ATOM 1482 C C . ASP A 1 185 ? 6.357 -0.236 12.061 1.00 88.62 185 ASP A C 1
ATOM 1484 O O . ASP A 1 185 ? 6.637 0.303 13.130 1.00 88.62 185 ASP A O 1
ATOM 1488 N N . LEU A 1 186 ? 5.621 -1.348 12.013 1.00 88.88 186 LEU A N 1
ATOM 1489 C CA . LEU A 1 186 ? 5.116 -2.072 13.186 1.00 88.88 186 LEU A CA 1
ATOM 1490 C C . LEU A 1 186 ? 6.212 -2.840 13.935 1.00 88.88 186 LEU A C 1
ATOM 1492 O O . LEU A 1 186 ? 5.980 -3.299 15.060 1.00 88.88 186 LEU A O 1
ATOM 1496 N N . SER A 1 187 ? 7.394 -2.999 13.332 1.00 79.81 187 SER A N 1
ATOM 1497 C CA . SER A 1 187 ? 8.541 -3.605 14.003 1.00 79.81 187 SER A CA 1
ATOM 1498 C C . SER A 1 187 ? 9.219 -2.639 14.976 1.00 79.81 187 SER A C 1
ATOM 1500 O O . SER A 1 187 ? 9.810 -3.102 15.953 1.00 79.81 187 SER A O 1
ATOM 1502 N N . GLU A 1 188 ? 9.052 -1.322 14.799 1.00 78.81 188 GLU A N 1
ATOM 1503 C CA . GLU A 1 188 ? 9.526 -0.289 15.726 1.00 78.81 188 GLU A CA 1
ATOM 1504 C C . GLU A 1 188 ? 8.598 -0.152 16.939 1.00 78.81 188 GLU A C 1
ATOM 1506 O O . GLU A 1 188 ? 7.814 0.787 17.089 1.00 78.81 188 GLU A O 1
ATOM 1511 N N . ARG A 1 189 ? 8.682 -1.114 17.856 1.00 74.94 189 ARG A N 1
ATOM 1512 C CA . ARG A 1 189 ? 7.933 -1.043 19.111 1.00 74.94 189 ARG A CA 1
ATOM 1513 C C . ARG A 1 189 ? 8.672 -0.168 20.133 1.00 74.94 189 ARG A C 1
ATOM 1515 O O . ARG A 1 189 ? 9.898 -0.256 20.216 1.00 74.94 189 ARG A O 1
ATOM 1522 N N . PRO A 1 190 ? 7.973 0.629 20.969 1.00 75.00 190 PRO A N 1
ATOM 1523 C CA . PRO A 1 190 ? 8.622 1.522 21.937 1.00 75.00 190 PRO A CA 1
ATOM 1524 C C . PRO A 1 190 ? 9.617 0.819 22.872 1.00 75.00 190 PRO A C 1
ATOM 1526 O O . PRO A 1 190 ? 10.627 1.403 23.254 1.00 75.00 190 PRO A O 1
ATOM 1529 N N . TRP A 1 191 ? 9.362 -0.449 23.206 1.00 72.38 191 TRP A N 1
ATOM 1530 C CA . TRP A 1 191 ? 10.243 -1.249 24.056 1.00 72.38 191 TRP A CA 1
ATOM 1531 C C . TRP A 1 191 ? 11.512 -1.749 23.356 1.00 72.38 191 TRP A C 1
ATOM 1533 O O . TRP A 1 191 ? 12.464 -2.074 24.057 1.00 72.38 191 TRP A O 1
ATOM 1543 N N . ASN A 1 192 ? 11.582 -1.774 22.018 1.00 68.25 192 ASN A N 1
ATOM 1544 C CA . ASN A 1 192 ? 12.803 -2.194 21.316 1.00 68.25 192 ASN A CA 1
ATOM 1545 C C . ASN A 1 192 ? 13.967 -1.245 21.617 1.00 68.25 192 ASN A C 1
ATOM 1547 O O . ASN A 1 192 ? 15.068 -1.709 21.889 1.00 68.25 192 ASN A O 1
ATOM 1551 N N . LYS A 1 193 ? 13.701 0.068 21.687 1.00 67.00 193 LYS A N 1
ATOM 1552 C CA . LYS A 1 193 ? 14.701 1.093 22.046 1.00 67.00 193 LYS A CA 1
ATOM 1553 C C . LYS A 1 193 ? 15.242 0.949 23.473 1.00 67.00 193 LYS A C 1
ATOM 1555 O O . LYS A 1 193 ? 16.264 1.536 23.801 1.00 67.00 193 LYS A O 1
ATOM 1560 N N . LEU A 1 194 ? 14.531 0.211 24.325 1.00 68.50 194 LEU A N 1
ATOM 1561 C CA . LEU A 1 194 ? 14.901 -0.052 25.717 1.00 68.50 194 LEU A CA 1
ATOM 1562 C C . LEU A 1 194 ? 15.450 -1.471 25.915 1.00 68.50 194 LEU A C 1
ATOM 1564 O O . LEU A 1 194 ? 15.857 -1.820 27.022 1.00 68.50 194 LEU A O 1
ATOM 1568 N N . SER A 1 195 ? 15.413 -2.311 24.879 1.00 64.81 195 SER A N 1
ATOM 1569 C CA . SER A 1 195 ? 15.853 -3.698 24.960 1.00 64.81 195 SER A CA 1
ATOM 1570 C C . SER A 1 195 ? 17.350 -3.811 24.671 1.00 64.81 195 SER A C 1
ATOM 1572 O O . SER A 1 195 ? 17.863 -3.124 23.799 1.00 64.81 195 SER A O 1
ATOM 1574 N N . ILE A 1 196 ? 18.038 -4.723 25.366 1.00 67.25 196 ILE A N 1
ATOM 1575 C CA . ILE A 1 196 ? 19.447 -5.094 25.105 1.00 67.25 196 ILE A CA 1
ATOM 1576 C C . ILE A 1 196 ? 19.534 -6.054 23.893 1.00 67.25 196 ILE A C 1
ATOM 1578 O O . ILE A 1 196 ? 20.511 -6.772 23.714 1.00 67.25 196 ILE A O 1
ATOM 1582 N N . MET A 1 197 ? 18.469 -6.157 23.090 1.00 62.84 197 MET A N 1
ATOM 1583 C CA . MET A 1 197 ? 18.463 -7.034 21.921 1.00 62.84 197 MET A CA 1
ATOM 1584 C C . MET A 1 197 ? 19.480 -6.522 20.903 1.00 62.84 197 MET A C 1
ATOM 1586 O O . MET A 1 197 ? 19.565 -5.322 20.662 1.00 62.84 197 MET A O 1
ATOM 1590 N N . ASP A 1 198 ? 20.243 -7.447 20.323 1.00 66.44 198 ASP A N 1
ATOM 1591 C CA . ASP A 1 198 ? 21.146 -7.153 19.212 1.00 66.44 198 ASP A CA 1
ATOM 1592 C C . ASP A 1 198 ? 20.331 -6.564 18.049 1.00 66.44 198 ASP A C 1
ATOM 1594 O O . ASP A 1 198 ? 19.305 -7.135 17.667 1.00 66.44 198 ASP A O 1
ATOM 1598 N N . ASP A 1 199 ? 20.804 -5.460 17.465 1.00 67.00 199 ASP A N 1
ATOM 1599 C CA . ASP A 1 199 ? 20.203 -4.799 16.299 1.00 67.00 199 ASP A CA 1
ATOM 1600 C C . ASP A 1 199 ? 19.997 -5.757 15.111 1.00 67.00 199 ASP A C 1
ATOM 1602 O O . ASP A 1 199 ? 19.173 -5.515 14.226 1.00 67.00 199 ASP A O 1
ATOM 1606 N N . ARG A 1 200 ? 20.730 -6.877 15.080 1.00 70.62 200 ARG A N 1
ATOM 1607 C CA . ARG A 1 200 ? 20.586 -7.935 14.071 1.00 70.62 200 ARG A CA 1
ATOM 1608 C C . ARG A 1 200 ? 19.314 -8.770 14.237 1.00 70.62 200 ARG A C 1
ATOM 1610 O O . ARG A 1 200 ? 18.894 -9.413 13.273 1.00 70.62 200 ARG A O 1
ATOM 1617 N N . MET A 1 201 ? 18.702 -8.808 15.423 1.00 71.75 201 MET A N 1
ATOM 1618 C CA . MET A 1 201 ? 17.490 -9.593 15.666 1.00 71.75 201 MET A CA 1
ATOM 1619 C C . MET A 1 201 ? 16.230 -8.795 15.330 1.00 71.75 201 MET A C 1
ATOM 1621 O O . MET A 1 201 ? 15.858 -7.840 16.006 1.00 71.75 201 MET A O 1
ATOM 1625 N N . VAL A 1 202 ? 15.509 -9.242 14.300 1.00 79.75 202 VAL A N 1
ATOM 1626 C CA . VAL A 1 202 ? 14.228 -8.639 13.920 1.00 79.75 202 VAL A CA 1
ATOM 1627 C C . VAL A 1 202 ? 13.120 -9.148 14.845 1.00 79.75 202 VAL A C 1
ATOM 1629 O O . VAL A 1 202 ? 12.866 -10.351 14.916 1.00 79.75 202 VAL A O 1
ATOM 1632 N N . SER A 1 203 ? 12.408 -8.229 15.503 1.00 81.12 203 SER A N 1
ATOM 1633 C CA . SER A 1 203 ? 11.343 -8.529 16.478 1.00 81.12 203 SER A CA 1
ATOM 1634 C C . SER A 1 203 ? 10.258 -9.476 15.947 1.00 81.12 203 SER A C 1
ATOM 1636 O O . SER A 1 203 ? 9.790 -10.350 16.681 1.00 81.12 203 SER A O 1
ATOM 1638 N N . SER A 1 204 ? 9.894 -9.355 14.667 1.00 84.19 204 SER A N 1
ATOM 1639 C CA . SER A 1 204 ? 8.918 -10.236 14.017 1.00 84.19 204 SER A CA 1
ATOM 1640 C C . SER A 1 204 ? 9.431 -11.664 13.833 1.00 84.19 204 SER A C 1
ATOM 1642 O O . SER A 1 204 ? 8.670 -12.611 14.019 1.00 84.19 204 SER A O 1
ATOM 1644 N N . ALA A 1 205 ? 10.722 -11.839 13.531 1.00 84.88 205 ALA A N 1
ATOM 1645 C CA . ALA A 1 205 ? 11.343 -13.156 13.423 1.00 84.88 205 ALA A CA 1
ATOM 1646 C C . ALA A 1 205 ? 11.436 -13.836 14.792 1.00 84.88 205 ALA A C 1
ATOM 1648 O O . ALA A 1 205 ? 11.020 -14.984 14.931 1.00 84.88 205 ALA A O 1
ATOM 1649 N N . SER A 1 206 ? 11.881 -13.110 15.822 1.00 84.81 206 SER A N 1
ATOM 1650 C CA . SER A 1 206 ? 11.902 -13.620 17.198 1.00 84.81 206 SER A CA 1
ATOM 1651 C C . SER A 1 206 ? 10.503 -14.017 17.676 1.00 84.81 206 SER A C 1
ATOM 1653 O O . SER A 1 206 ? 10.330 -15.072 18.280 1.00 84.81 206 SER A O 1
ATOM 1655 N N . SER A 1 207 ? 9.489 -13.207 17.359 1.00 84.44 207 SER A N 1
ATOM 1656 C CA . SER A 1 207 ? 8.095 -13.506 17.706 1.00 84.44 207 SER A CA 1
ATOM 1657 C C . SER A 1 207 ? 7.584 -14.765 17.008 1.00 84.44 207 SER A C 1
ATOM 1659 O O . SER A 1 207 ? 6.932 -15.581 17.654 1.00 84.44 207 SER A O 1
ATOM 1661 N N . ALA A 1 208 ? 7.915 -14.956 15.728 1.00 85.81 208 ALA A N 1
ATOM 1662 C CA . ALA A 1 208 ? 7.540 -16.159 14.993 1.00 85.81 208 ALA A CA 1
ATOM 1663 C C . ALA A 1 208 ? 8.199 -17.422 15.570 1.00 85.81 208 ALA A C 1
ATOM 1665 O O . ALA A 1 208 ? 7.524 -18.433 15.730 1.00 85.81 208 ALA A O 1
ATOM 1666 N N . VAL A 1 209 ? 9.483 -17.359 15.948 1.00 85.56 209 VAL A N 1
ATOM 1667 C CA . VAL A 1 209 ? 10.177 -18.484 16.604 1.00 85.56 209 VAL A CA 1
ATOM 1668 C C . VAL A 1 209 ? 9.536 -18.812 17.951 1.00 85.56 209 VAL A C 1
ATOM 1670 O O . VAL A 1 209 ? 9.265 -19.973 18.233 1.00 85.56 209 VAL A O 1
ATOM 1673 N N . ILE A 1 210 ? 9.247 -17.801 18.776 1.00 84.88 210 ILE A N 1
ATOM 1674 C CA . ILE A 1 210 ? 8.568 -18.002 20.063 1.00 84.88 210 ILE A CA 1
ATOM 1675 C C . ILE A 1 210 ? 7.180 -18.615 19.854 1.00 84.88 210 ILE A C 1
ATOM 1677 O O . ILE A 1 210 ? 6.791 -19.505 20.604 1.00 84.88 210 ILE A O 1
ATOM 1681 N N . GLN A 1 211 ? 6.435 -18.156 18.846 1.00 83.62 211 GLN A N 1
ATOM 1682 C CA . GLN A 1 211 ? 5.126 -18.715 18.526 1.00 83.62 211 GLN A CA 1
ATOM 1683 C C . GLN A 1 211 ? 5.236 -20.193 18.145 1.00 83.62 211 GLN A C 1
ATOM 1685 O O . GLN A 1 211 ? 4.469 -20.990 18.679 1.00 83.62 211 GLN A O 1
ATOM 1690 N N . GLU A 1 212 ? 6.209 -20.555 17.305 1.00 83.06 212 GLU A N 1
ATOM 1691 C CA . GLU A 1 212 ? 6.472 -21.944 16.912 1.00 83.06 212 GLU A CA 1
ATOM 1692 C C . GLU A 1 212 ? 6.837 -22.815 18.122 1.00 83.06 212 GLU A C 1
ATOM 1694 O O . GLU A 1 212 ? 6.289 -23.899 18.275 1.00 83.06 212 GLU A O 1
ATOM 1699 N N . LEU A 1 213 ? 7.685 -22.324 19.034 1.00 80.69 213 LEU A N 1
ATOM 1700 C CA . LEU A 1 213 ? 8.030 -23.039 20.270 1.00 80.69 213 LEU A CA 1
ATOM 1701 C C . LEU A 1 213 ? 6.800 -23.264 21.161 1.00 80.69 213 LEU A C 1
ATOM 1703 O O . LEU A 1 213 ? 6.561 -24.373 21.620 1.00 80.69 213 LEU A O 1
ATOM 1707 N N . ILE A 1 214 ? 5.968 -22.234 21.345 1.00 79.31 214 ILE A N 1
ATOM 1708 C CA . ILE A 1 214 ? 4.739 -22.331 22.147 1.00 79.31 214 ILE A CA 1
ATOM 1709 C C . ILE A 1 214 ? 3.731 -23.307 21.521 1.00 79.31 214 ILE A C 1
ATOM 1711 O O . ILE A 1 214 ? 2.989 -23.963 22.249 1.00 79.31 214 ILE A O 1
ATOM 1715 N N . THR A 1 215 ? 3.673 -23.396 20.188 1.00 71.44 215 THR A N 1
ATOM 1716 C CA . THR A 1 215 ? 2.796 -24.363 19.504 1.00 71.44 215 THR A CA 1
ATOM 1717 C C . THR A 1 215 ? 3.395 -25.771 19.447 1.00 71.44 215 THR A C 1
ATOM 1719 O O . THR A 1 215 ? 2.637 -26.738 19.470 1.00 71.44 215 THR A O 1
ATOM 1722 N N . GLY A 1 216 ? 4.725 -25.895 19.418 1.00 58.97 216 GLY A N 1
ATOM 1723 C CA . GLY A 1 216 ? 5.463 -27.159 19.421 1.00 58.97 216 GLY A CA 1
ATOM 1724 C C . GLY A 1 216 ? 5.485 -27.868 20.779 1.00 58.97 216 GLY A C 1
ATOM 1725 O O . GLY A 1 216 ? 5.353 -29.088 20.820 1.00 58.97 216 GLY A O 1
ATOM 1726 N N . ASP A 1 217 ? 5.521 -27.123 21.888 1.00 49.16 217 ASP A N 1
ATOM 1727 C CA . ASP A 1 217 ? 5.508 -27.657 23.266 1.00 49.16 217 ASP A CA 1
ATOM 1728 C C . ASP A 1 217 ? 4.170 -28.313 23.681 1.00 49.16 217 ASP A C 1
ATOM 1730 O O . ASP A 1 217 ? 4.031 -28.824 24.793 1.00 49.16 217 ASP A O 1
ATOM 1734 N N . ALA A 1 218 ? 3.177 -28.373 22.786 1.00 46.97 218 ALA A N 1
ATOM 1735 C CA . ALA A 1 218 ? 2.028 -29.266 22.953 1.00 46.97 218 ALA A CA 1
ATOM 1736 C C . ALA A 1 218 ? 2.408 -30.757 22.792 1.00 46.97 218 ALA A C 1
ATOM 1738 O O . ALA A 1 218 ? 1.602 -31.632 23.114 1.00 46.97 218 ALA A O 1
ATOM 1739 N N . LEU A 1 219 ? 3.629 -31.063 22.330 1.00 45.03 219 LEU A N 1
ATOM 1740 C CA . LEU A 1 219 ? 4.174 -32.413 22.233 1.00 45.03 219 LEU A CA 1
ATOM 1741 C C . LEU A 1 219 ? 5.629 -32.445 22.739 1.00 45.03 219 LEU A C 1
ATOM 1743 O O . LEU A 1 219 ? 6.558 -32.106 22.017 1.00 45.03 219 LEU A O 1
ATOM 1747 N N . SER A 1 220 ? 5.792 -32.981 23.952 1.00 47.38 220 SER A N 1
ATOM 1748 C CA . SER A 1 220 ? 7.015 -33.504 24.593 1.00 47.38 220 SER A CA 1
ATOM 1749 C C . SER A 1 220 ? 7.810 -32.605 25.564 1.00 47.38 220 SER A C 1
ATOM 1751 O O . SER A 1 220 ? 8.328 -31.549 25.233 1.00 47.38 220 SER A O 1
ATOM 1753 N N . ASP A 1 221 ? 7.959 -33.172 26.767 1.00 44.50 221 ASP A N 1
ATOM 1754 C CA . ASP A 1 221 ? 8.896 -32.894 27.861 1.00 44.50 221 ASP A CA 1
ATOM 1755 C C . ASP A 1 221 ? 8.604 -31.799 28.909 1.00 44.50 221 ASP A C 1
ATOM 1757 O O . ASP A 1 221 ? 8.838 -30.600 28.757 1.00 44.50 221 ASP A O 1
ATOM 1761 N N . SER A 1 222 ? 8.242 -32.289 30.102 1.00 44.66 222 SER A N 1
ATOM 1762 C CA . SER A 1 222 ? 7.991 -31.581 31.366 1.00 44.66 222 SER A CA 1
ATOM 1763 C C . SER A 1 222 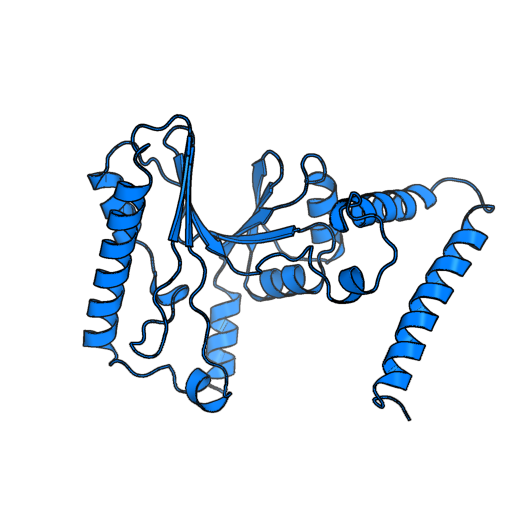? 9.161 -30.747 31.915 1.00 44.66 222 SER A C 1
ATOM 1765 O O . SER A 1 222 ? 9.002 -30.067 32.929 1.00 44.66 222 SER A O 1
ATOM 1767 N N . SER A 1 223 ? 10.316 -30.756 31.253 1.00 43.94 223 SER A N 1
ATOM 1768 C CA . SER A 1 223 ? 11.532 -30.052 31.676 1.00 43.94 223 SER A CA 1
ATOM 1769 C C . SER A 1 223 ? 11.610 -28.605 31.160 1.00 43.94 223 SER A C 1
ATOM 1771 O O . SER A 1 223 ? 12.281 -27.776 31.775 1.00 43.94 223 SER A O 1
ATOM 1773 N N . GLN A 1 224 ? 10.889 -28.254 30.084 1.00 45.00 224 GLN A N 1
ATOM 1774 C CA . GLN A 1 224 ? 10.891 -26.888 29.523 1.00 45.00 224 GLN A CA 1
ATOM 1775 C C . GLN A 1 224 ? 9.875 -25.946 30.196 1.00 45.00 224 GLN A C 1
ATOM 1777 O O . GLN A 1 224 ? 10.065 -24.725 30.233 1.00 45.00 224 GLN A O 1
ATOM 1782 N N . THR A 1 225 ? 8.853 -26.506 30.848 1.00 44.34 225 THR A N 1
ATOM 1783 C CA . THR A 1 225 ? 7.779 -25.768 31.539 1.00 44.34 225 THR A CA 1
ATOM 1784 C C . THR A 1 225 ? 8.303 -24.791 32.602 1.00 44.34 225 THR A C 1
ATOM 1786 O O . THR A 1 225 ? 7.743 -23.709 32.789 1.00 44.34 225 THR A O 1
ATOM 1789 N N . ILE A 1 226 ? 9.416 -25.119 33.272 1.00 45.16 226 ILE A N 1
ATOM 1790 C CA . ILE A 1 226 ? 10.016 -24.279 34.325 1.00 45.16 226 ILE A CA 1
ATOM 1791 C C . ILE A 1 226 ? 10.703 -23.035 33.729 1.00 45.16 226 ILE A C 1
ATOM 1793 O O . ILE A 1 226 ? 10.626 -21.945 34.304 1.00 45.16 226 ILE A O 1
ATOM 1797 N N . PHE A 1 227 ? 11.307 -23.149 32.541 1.00 44.19 227 PHE A N 1
ATOM 1798 C CA . PHE A 1 227 ? 11.936 -22.012 31.860 1.00 44.19 227 PHE A CA 1
ATOM 1799 C C . PHE A 1 227 ? 10.882 -21.044 31.295 1.00 44.19 227 PHE A C 1
ATOM 1801 O O . PHE A 1 227 ? 11.009 -19.822 31.423 1.00 44.19 227 PHE A O 1
ATOM 1808 N N . PHE A 1 228 ? 9.780 -21.581 30.766 1.00 43.72 228 PHE A N 1
ATOM 1809 C CA . PHE A 1 228 ? 8.662 -20.786 30.253 1.00 43.72 228 PHE A CA 1
ATOM 1810 C C . PHE A 1 228 ? 7.855 -20.081 31.349 1.00 43.72 228 PHE A C 1
ATOM 1812 O O . PHE A 1 228 ? 7.486 -18.915 31.178 1.00 43.72 228 PHE A O 1
ATOM 1819 N N . LEU A 1 229 ? 7.633 -20.721 32.504 1.00 41.34 229 LEU A N 1
ATOM 1820 C CA . LEU A 1 229 ? 7.019 -20.061 33.662 1.00 41.34 229 LEU A CA 1
ATOM 1821 C C . LEU A 1 229 ? 7.873 -18.889 34.159 1.00 41.34 229 LEU A C 1
ATOM 1823 O O . LEU A 1 229 ? 7.314 -17.838 34.473 1.00 41.34 229 LEU A O 1
ATOM 1827 N N . SER A 1 230 ? 9.204 -19.025 34.136 1.00 39.47 230 SER A N 1
ATOM 1828 C CA . SER A 1 230 ? 10.168 -17.970 34.493 1.00 39.47 230 SER A CA 1
ATOM 1829 C C . SER A 1 230 ? 10.145 -16.775 33.523 1.00 39.47 230 SER A C 1
ATOM 1831 O O . SER A 1 230 ? 10.164 -15.618 33.951 1.00 39.47 230 SER A O 1
ATOM 1833 N N . LEU A 1 231 ? 10.015 -17.015 32.213 1.00 44.69 231 LEU A N 1
ATOM 1834 C CA . LEU A 1 231 ? 9.899 -15.954 31.198 1.00 44.69 231 LEU A CA 1
ATOM 1835 C C . LEU A 1 231 ? 8.543 -15.237 31.238 1.00 44.69 231 LEU A C 1
ATOM 1837 O O . LEU A 1 231 ? 8.486 -14.009 31.135 1.00 44.69 231 LEU A O 1
ATOM 1841 N N . LYS A 1 232 ? 7.450 -15.981 31.444 1.00 42.22 232 LYS A N 1
ATOM 1842 C CA . LYS A 1 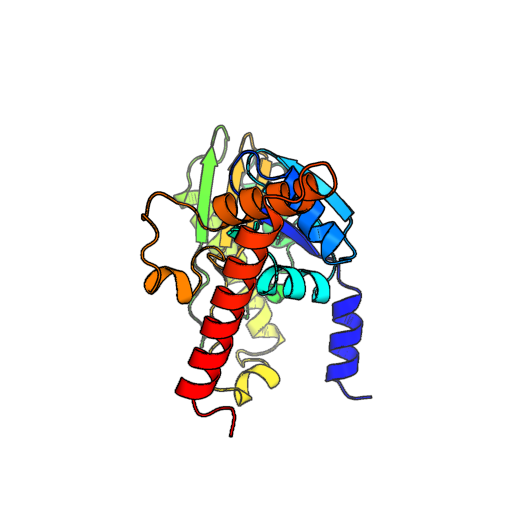232 ? 6.094 -15.423 31.536 1.00 42.22 232 LYS A CA 1
ATOM 1843 C C . LYS A 1 232 ? 5.917 -14.589 32.809 1.00 42.22 232 LYS A C 1
ATOM 1845 O O . LYS A 1 232 ? 5.378 -13.485 32.733 1.00 42.22 232 LYS A O 1
ATOM 1850 N N . THR A 1 233 ? 6.459 -15.042 33.947 1.00 40.97 233 THR A N 1
ATOM 1851 C CA . THR A 1 233 ? 6.505 -14.229 35.177 1.00 40.97 233 THR A CA 1
ATOM 1852 C C . THR A 1 233 ? 7.428 -13.025 35.033 1.00 40.97 233 THR A C 1
ATOM 1854 O O . THR A 1 233 ? 7.035 -11.945 35.459 1.00 40.97 233 THR A O 1
ATOM 1857 N N . LYS A 1 234 ? 8.593 -13.134 34.375 1.00 39.47 234 LYS A N 1
ATOM 1858 C CA . LYS A 1 234 ? 9.455 -11.964 34.114 1.00 39.47 234 LYS A CA 1
ATOM 1859 C C . LYS A 1 234 ? 8.775 -10.909 33.243 1.00 39.47 234 LYS A C 1
ATOM 1861 O O . LYS A 1 234 ? 8.846 -9.730 33.580 1.00 39.47 234 LYS A O 1
ATOM 1866 N N . MET A 1 235 ? 8.081 -11.298 32.173 1.00 42.38 235 MET A N 1
ATOM 1867 C CA . MET A 1 235 ? 7.366 -10.336 31.323 1.00 42.38 235 MET A CA 1
ATOM 1868 C C . MET A 1 235 ? 6.169 -9.692 32.034 1.00 42.38 235 MET A C 1
ATOM 1870 O O . MET A 1 235 ? 5.976 -8.482 31.914 1.00 42.38 235 MET A O 1
ATOM 1874 N N . GLN A 1 236 ? 5.415 -10.452 32.836 1.00 43.56 236 GLN A N 1
ATOM 1875 C CA . GLN A 1 236 ? 4.337 -9.889 33.657 1.00 43.56 236 GLN A CA 1
ATOM 1876 C C . GLN A 1 236 ? 4.869 -8.974 34.769 1.00 43.56 236 GLN A C 1
ATOM 1878 O O . GLN A 1 236 ? 4.295 -7.915 35.011 1.00 43.56 236 GLN A O 1
ATOM 1883 N N . PHE A 1 237 ? 6.002 -9.307 35.396 1.00 38.78 237 PHE A N 1
ATOM 1884 C CA . PHE A 1 237 ? 6.656 -8.429 36.370 1.00 38.78 237 PHE A CA 1
ATOM 1885 C C . PHE A 1 237 ? 7.154 -7.130 35.733 1.00 38.78 237 PHE A C 1
ATOM 1887 O O . PHE A 1 237 ? 7.022 -6.074 36.346 1.00 38.78 237 PHE A O 1
ATOM 1894 N N . ILE A 1 238 ? 7.682 -7.174 34.506 1.00 46.56 238 ILE A N 1
ATOM 1895 C CA . ILE A 1 238 ? 8.097 -5.968 33.774 1.00 46.56 238 ILE A CA 1
ATOM 1896 C C . ILE A 1 238 ? 6.878 -5.095 33.445 1.00 46.56 238 ILE A C 1
ATOM 1898 O O . ILE A 1 238 ? 6.925 -3.892 33.701 1.00 46.56 238 ILE A O 1
ATOM 1902 N N . GLN A 1 239 ? 5.764 -5.683 32.994 1.00 43.66 239 GLN A N 1
ATOM 1903 C CA . GLN A 1 239 ? 4.513 -4.948 32.770 1.00 43.66 239 GLN A CA 1
ATOM 1904 C C . GLN A 1 239 ? 3.958 -4.321 34.060 1.00 43.66 239 GLN A C 1
ATOM 1906 O O . GLN A 1 239 ? 3.636 -3.136 34.069 1.00 43.66 239 GLN A O 1
ATOM 1911 N N . ILE A 1 240 ? 3.901 -5.058 35.174 1.00 46.53 240 ILE A N 1
ATOM 1912 C CA . ILE A 1 240 ? 3.368 -4.545 36.451 1.00 46.53 240 ILE A CA 1
ATOM 1913 C C . ILE A 1 240 ? 4.271 -3.447 37.036 1.00 46.53 240 ILE A C 1
ATOM 1915 O O . ILE A 1 240 ? 3.778 -2.443 37.554 1.00 46.53 240 ILE A O 1
ATOM 1919 N N . LYS A 1 241 ? 5.598 -3.589 36.922 1.00 37.81 241 LYS A N 1
ATOM 1920 C CA . LYS A 1 241 ? 6.560 -2.585 37.404 1.00 37.81 241 LYS A CA 1
ATOM 1921 C C . LYS A 1 241 ? 6.530 -1.311 36.547 1.00 37.81 241 LYS A C 1
ATOM 1923 O O . LYS A 1 241 ? 6.673 -0.220 37.088 1.00 37.81 241 LYS A O 1
ATOM 1928 N N . GLN A 1 242 ? 6.267 -1.429 35.242 1.00 47.69 242 GLN A N 1
ATOM 1929 C CA . GLN A 1 242 ? 6.058 -0.284 34.347 1.00 47.69 242 GLN A CA 1
ATOM 1930 C C . GLN A 1 242 ? 4.726 0.435 34.607 1.00 47.69 242 GLN A C 1
ATOM 1932 O O . GLN A 1 242 ? 4.710 1.663 34.623 1.00 47.69 242 GLN A O 1
ATOM 1937 N N . ILE A 1 243 ? 3.635 -0.288 34.896 1.00 48.59 243 ILE A N 1
ATOM 1938 C CA . ILE A 1 243 ? 2.344 0.338 35.241 1.00 48.59 243 ILE A CA 1
ATOM 1939 C C . ILE A 1 243 ? 2.422 1.070 36.595 1.00 48.59 243 ILE A C 1
ATOM 1941 O O . ILE A 1 243 ? 1.866 2.160 36.734 1.00 48.59 243 ILE A O 1
ATOM 1945 N N . ARG A 1 244 ? 3.174 0.534 37.571 1.00 45.41 244 ARG A N 1
ATOM 1946 C CA . ARG A 1 244 ? 3.449 1.226 38.846 1.00 45.41 244 ARG A CA 1
ATOM 1947 C C . ARG A 1 244 ? 4.343 2.458 38.680 1.00 45.41 244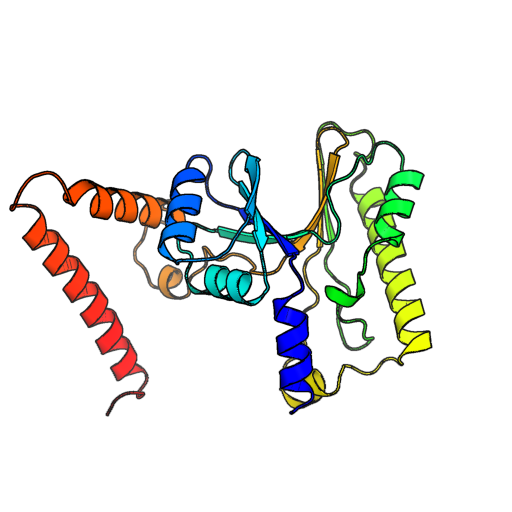 ARG A C 1
ATOM 1949 O O . ARG A 1 244 ? 4.049 3.492 39.268 1.00 45.41 244 ARG A O 1
ATOM 1956 N N . ASN A 1 245 ? 5.385 2.389 37.849 1.00 43.34 245 ASN A N 1
ATOM 1957 C CA . ASN A 1 245 ? 6.275 3.532 37.600 1.00 43.34 245 ASN A CA 1
ATOM 1958 C C . ASN A 1 245 ? 5.623 4.659 36.777 1.00 43.34 245 ASN A C 1
ATOM 1960 O O . ASN A 1 245 ? 6.109 5.785 36.807 1.00 43.34 245 ASN A O 1
ATOM 1964 N N . LEU A 1 246 ? 4.520 4.379 36.075 1.00 43.53 246 LEU A N 1
ATOM 1965 C CA . LEU A 1 246 ? 3.704 5.372 35.366 1.00 43.53 246 LEU A CA 1
ATOM 1966 C C . LEU A 1 246 ? 2.557 5.946 36.224 1.00 43.53 246 LEU A C 1
ATOM 1968 O O . LEU A 1 246 ? 1.739 6.704 35.713 1.00 43.53 246 LEU A O 1
ATOM 1972 N N . GLY A 1 247 ? 2.471 5.592 37.514 1.00 44.34 247 GLY A N 1
ATOM 1973 C CA . GLY A 1 247 ? 1.481 6.148 38.447 1.00 44.34 247 GLY A CA 1
ATOM 1974 C C . GLY A 1 247 ? 0.021 5.759 38.168 1.00 44.34 247 GLY A C 1
ATOM 1975 O O . GLY A 1 247 ? -0.883 6.382 38.718 1.00 44.34 247 GLY A O 1
ATOM 1976 N N . MET A 1 248 ? -0.230 4.746 37.328 1.00 49.84 248 MET A N 1
ATOM 1977 C CA . MET A 1 248 ? -1.582 4.379 36.870 1.00 49.84 248 MET A CA 1
ATOM 1978 C C . MET A 1 248 ? -2.237 3.222 37.644 1.00 49.84 248 MET A C 1
ATOM 1980 O O . MET A 1 248 ? -3.352 2.822 37.320 1.00 49.84 248 MET A O 1
ATOM 1984 N N . LEU A 1 249 ? -1.584 2.697 38.681 1.00 44.56 249 LEU A N 1
ATOM 1985 C CA . LEU A 1 249 ? -2.187 1.783 39.656 1.00 44.56 249 LEU A CA 1
ATOM 1986 C C . LEU A 1 249 ? -1.806 2.252 41.065 1.00 44.56 249 LEU A C 1
ATOM 1988 O O . LEU A 1 249 ? -0.614 2.331 41.372 1.00 44.56 249 LEU A O 1
ATOM 1992 N N . LYS A 1 250 ? -2.815 2.567 41.888 1.00 40.19 250 LYS A N 1
ATOM 1993 C CA . LYS A 1 250 ? -2.683 2.649 43.350 1.00 40.19 250 LYS A CA 1
ATOM 1994 C C . LYS A 1 250 ? -2.761 1.247 43.940 1.00 40.19 250 LYS A C 1
ATOM 1996 O O . LYS A 1 250 ? -3.625 0.478 43.465 1.00 40.19 250 LYS A O 1
#

Secondary structure (DSSP, 8-state):
--HHHHHHHHHTT--EEEEEE--TT-HHHHHHHHHHTT--EEEEEEETTEEEEEE-HHHHHHHHHH-SS--EEEEEEEEEEE-SSHHHHHHHHHTS-GGGTS---TTSPPPPEEEEEESSS---HHHHHHHHHHHHHHHHHHHHHHH-SPPPHHHHTTS--PPPPPEEEEEETTEEEEEEESSS-TT--TTGGGS---TTS-HHHHHHHHHHHHHHTTSS-TTSHHHHHHHHHHHHHHHHHHHHHTT---

Foldseek 3Di:
DDPVVVVVVVQQVDKFKKKFFFAFPCAVVQVVQLVVLVFDWAFDDDDGRITIIIHGPVSVVCCLPPPQGGFFMWTFQDPKDFQQDVVVVLVRLLPGPVVVQFPQAPVADDAAEAEAADLGNPHPRVVVSVSNSVSSVVVSVVCCVVPNRDGPPVVVPPPDDDHRWHWYWYAYNRIITIITTDRHGSQPDVCVVVDPDDPPDRRSVVVSVVVCVVVVVVDDDPPCVVVVVVVVVVVVVVVVVVCVVVVNDD

Organism: Theileria parva (NCBI:txid5875)

Radius of gyration: 21.71 Å; Cα contacts (8 Å, |Δi|>4): 340; chains: 1; bounding box: 50×57×64 Å

Mean predicted aligned error: 11.27 Å

pLDDT: mean 79.91, std 19.17, range [36.91, 98.0]

Solvent-accessible surface area (backbone atoms only — not comparable to full-atom values): 14176 Å² total; per-residue (Å²): 134,54,73,64,55,55,52,54,55,52,44,61,68,47,65,42,48,31,41,37,30,38,55,74,87,40,52,64,58,40,50,54,50,45,54,73,67,70,50,74,65,44,84,73,48,75,58,91,26,25,40,31,33,39,30,28,54,71,46,54,52,49,44,72,73,67,49,56,38,46,32,33,40,28,34,48,62,47,79,69,41,76,32,65,44,73,68,57,38,52,54,56,60,69,71,40,65,56,71,83,69,38,83,64,35,85,90,44,70,80,58,52,74,47,61,46,58,42,81,32,78,63,50,56,43,69,61,55,43,56,51,51,50,52,49,53,52,53,51,40,54,54,47,32,75,74,72,44,62,63,70,59,73,84,52,69,78,65,86,54,81,74,75,51,39,44,35,37,38,43,29,49,69,26,37,30,39,41,30,35,47,73,58,58,65,54,60,73,43,84,61,58,86,74,45,92,67,58,90,85,63,54,60,29,58,55,43,47,53,52,49,50,51,66,63,48,61,79,63,77,68,87,76,54,58,64,59,53,53,52,53,54,50,48,53,51,50,53,51,53,53,51,41,47,74,66,70,77,56,135

Nearest PDB structures (foldseek):
  3ldu-assembly1_A  TM=8.093E-01  e=3.049E-10  Clostridioides difficile 630
  3v97-assembly1_A  TM=7.523E-01  e=5.937E-10  Escherichia coli K-12
  3qfh-assembly2_B  TM=4.859E-01  e=1.152E-01  Staphylococcus aureus subsp. aureus COL
  3qfh-assembly7_G  TM=4.881E-01  e=3.037E-01  Staphylococcus aureus subsp. aureus COL
  3t41-assembly2_B  TM=4.543E-01  e=1.084E+00  Staphylococcus aureus subsp. aureus COL